Protein AF-A0A915D866-F1 (afdb_monomer)

Mean predicted aligned error: 16.75 Å

Foldseek 3Di:
DDDPDPDDDPVVVVVVVVVVVVVVCLDPPQADDDDLVDAQDDPPPPDRHHNDDDDDDDDPVLVPDDPLLNQLVRVLVVCVVCVVPFQPRPDAHEDEDQDPSNQCLLVDPPDDDSSVVSNVSCVSTRYHRDYDHVVVVVVVVVRHVDDDDPVPPPGPPPVPVPPADPVNVLVVLLVDLVSLLVVVCVVPNNDPDDDDPPVSVVVSVCVSVVVVVVVVVVPD

Nearest PDB structures (foldseek):
  8r0s-assembly1_A  TM=7.266E-01  e=3.586E-04  Cauliflower mosaic virus

Sequence (220 aa):
MLKKDAASLNGRQEDEAFSTILQRLTTPPVLVAPKYDRGFIKDDDQALHPIIYSSRLLNKAESKYASIEMESLAIVFAMQQYRPYLFACPYPSIVYTDNVAAASLLKRKDLSGRLAKYQLALGEYYIELRHRSGKSNFLADALSRYPPAEEQLLPVVLMIKSPISVQTVAEETGKDPILKRILLAMAKGWPESSWERNEEEELAKELVQGKQKEWLSSKD

Structure (mmCIF, N/CA/C/O backbone):
data_AF-A0A915D866-F1
#
_entry.id   AF-A0A915D866-F1
#
loop_
_atom_site.group_PDB
_atom_site.id
_atom_site.type_symbol
_atom_site.label_atom_id
_atom_site.label_alt_id
_atom_site.label_comp_id
_atom_site.label_asym_id
_atom_site.label_entity_id
_atom_site.label_seq_id
_atom_site.pdbx_PDB_ins_code
_atom_site.Cartn_x
_atom_site.Cartn_y
_atom_site.Cartn_z
_atom_site.occupancy
_atom_site.B_iso_or_equiv
_atom_site.auth_seq_id
_atom_site.auth_comp_id
_atom_site.auth_asym_id
_atom_site.auth_atom_id
_atom_site.pdbx_PDB_model_num
ATOM 1 N N . MET A 1 1 ? 5.613 10.742 25.229 1.00 31.28 1 MET A N 1
ATOM 2 C CA . MET A 1 1 ? 4.135 10.776 25.254 1.00 31.28 1 MET A CA 1
ATOM 3 C C . MET A 1 1 ? 3.712 12.048 25.967 1.00 31.28 1 MET A C 1
ATOM 5 O O . MET A 1 1 ? 3.972 12.164 27.159 1.00 31.28 1 MET A O 1
ATOM 9 N N . LEU A 1 2 ? 3.165 13.024 25.238 1.00 31.94 2 LEU A N 1
ATOM 10 C CA . LEU A 1 2 ? 2.622 14.247 25.835 1.00 31.94 2 LEU A CA 1
ATOM 11 C C . LEU A 1 2 ? 1.343 13.897 26.608 1.00 31.94 2 LEU A C 1
ATOM 13 O O . LEU A 1 2 ? 0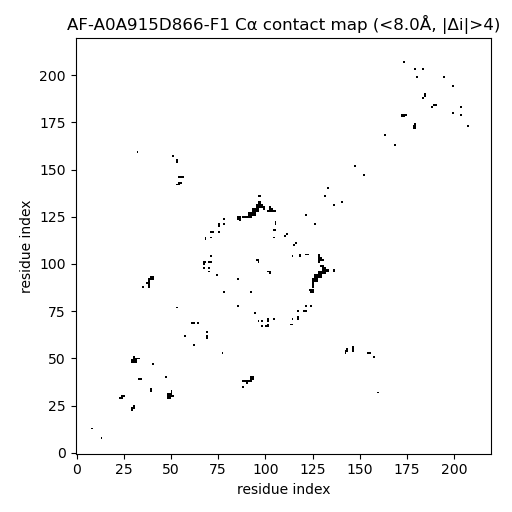.504 13.141 26.118 1.00 31.94 2 LEU A O 1
ATOM 17 N N . LYS A 1 3 ? 1.247 14.374 27.854 1.00 35.72 3 LYS A N 1
ATOM 18 C CA . LYS A 1 3 ? 0.069 14.179 28.709 1.00 35.72 3 LYS A CA 1
ATOM 19 C C . LYS A 1 3 ? -1.096 15.013 28.174 1.00 35.72 3 LYS A C 1
ATOM 21 O O . LYS A 1 3 ? -0.887 16.094 27.638 1.00 35.72 3 LYS A O 1
ATOM 26 N N . LYS A 1 4 ? -2.308 14.494 28.380 1.00 42.28 4 LYS A N 1
ATOM 27 C CA . LYS A 1 4 ? -3.592 14.962 27.831 1.00 42.28 4 LYS A CA 1
ATOM 28 C C . LYS A 1 4 ? -3.970 16.419 28.174 1.00 42.28 4 LYS A C 1
ATOM 30 O O . LYS A 1 4 ? -4.874 16.941 27.542 1.00 42.28 4 LYS A O 1
ATOM 35 N N . ASP A 1 5 ? -3.240 17.067 29.087 1.00 43.44 5 ASP A N 1
ATOM 36 C CA . ASP A 1 5 ? -3.545 18.405 29.621 1.00 43.44 5 ASP A CA 1
ATOM 37 C C . ASP A 1 5 ? -2.339 19.375 29.587 1.00 43.44 5 ASP A C 1
ATOM 39 O O . ASP A 1 5 ? -2.247 20.297 30.396 1.00 43.44 5 ASP A O 1
ATOM 43 N N . ALA A 1 6 ? -1.365 19.169 28.692 1.00 43.59 6 ALA A N 1
ATOM 44 C CA . ALA A 1 6 ? -0.284 20.139 28.510 1.00 43.59 6 ALA A CA 1
ATOM 45 C C . ALA A 1 6 ? -0.795 21.345 27.703 1.00 43.59 6 ALA A C 1
ATOM 47 O O . ALA A 1 6 ? -1.253 21.181 26.574 1.00 43.59 6 ALA A O 1
ATOM 48 N N . ALA A 1 7 ? -0.728 22.540 28.300 1.00 46.12 7 ALA A N 1
ATOM 49 C CA . ALA A 1 7 ? -1.058 23.811 27.659 1.00 46.12 7 ALA A CA 1
ATOM 50 C C . ALA A 1 7 ? -0.425 23.898 26.262 1.00 46.12 7 ALA A C 1
ATOM 52 O O . ALA A 1 7 ? 0.760 23.594 26.118 1.00 46.12 7 ALA A O 1
ATOM 53 N N . SER A 1 8 ? -1.221 24.290 25.259 1.00 48.06 8 SER A N 1
ATOM 54 C CA . SER A 1 8 ? -0.791 24.402 23.862 1.00 48.06 8 SER A CA 1
ATOM 55 C C . SER A 1 8 ? 0.497 25.216 23.787 1.00 48.06 8 SER A C 1
ATOM 57 O O . SER A 1 8 ? 0.501 26.418 24.072 1.00 48.06 8 SER A O 1
ATOM 59 N N . LEU A 1 9 ? 1.595 24.552 23.442 1.00 50.06 9 LEU A N 1
ATOM 60 C CA . LEU A 1 9 ? 2.829 25.233 23.099 1.00 50.06 9 LEU A CA 1
ATOM 61 C C . LEU A 1 9 ? 2.565 25.972 21.783 1.00 50.06 9 LEU A C 1
ATOM 63 O O . LEU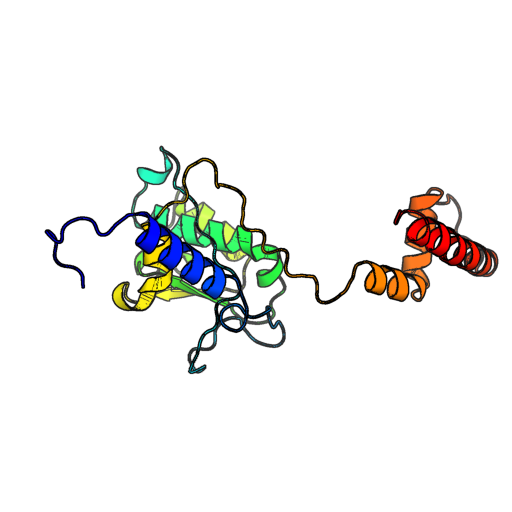 A 1 9 ? 1.791 25.520 20.948 1.00 50.06 9 LEU A O 1
ATOM 67 N N . ASN A 1 10 ? 3.119 27.176 21.651 1.00 54.75 10 ASN A N 1
ATOM 68 C CA . ASN A 1 10 ? 2.853 28.094 20.543 1.00 54.75 10 ASN A CA 1
ATOM 69 C C . ASN A 1 10 ? 2.814 27.366 19.185 1.00 54.75 10 ASN A C 1
ATOM 71 O O . ASN A 1 10 ? 3.847 26.849 18.761 1.00 54.75 10 ASN A O 1
ATOM 75 N N . GLY A 1 11 ? 1.667 27.388 18.488 1.00 61.34 11 GLY A N 1
ATOM 76 C CA . GLY A 1 11 ? 1.444 26.621 17.248 1.00 61.34 11 GLY A CA 1
ATOM 77 C C . GLY A 1 11 ? 2.538 26.789 16.185 1.00 61.34 11 GLY A C 1
ATOM 78 O O . GLY A 1 11 ? 2.871 25.843 15.490 1.00 61.34 11 GLY A O 1
ATOM 79 N N . ARG A 1 12 ? 3.233 27.937 16.164 1.00 61.72 12 ARG A N 1
ATOM 80 C CA . ARG A 1 12 ? 4.411 28.162 15.304 1.00 61.72 12 ARG A CA 1
ATOM 81 C C . ARG A 1 12 ? 5.541 27.143 15.482 1.00 61.72 12 ARG A C 1
ATOM 83 O O . ARG A 1 12 ? 6.141 26.755 14.489 1.00 61.72 12 ARG A O 1
ATOM 90 N N . GLN A 1 13 ? 5.866 26.743 16.713 1.00 70.62 13 GLN A N 1
ATOM 91 C CA . GLN A 1 13 ? 6.954 25.785 16.962 1.00 70.62 13 GLN A CA 1
ATOM 92 C C . GLN A 1 13 ? 6.543 24.360 16.576 1.00 70.62 13 GLN A C 1
ATOM 94 O O . GLN A 1 13 ? 7.373 23.577 16.118 1.00 70.62 13 GLN A O 1
ATOM 99 N N . GLU A 1 14 ? 5.261 24.033 16.738 1.00 70.75 14 GLU A N 1
ATOM 100 C CA . GLU A 1 14 ? 4.689 22.745 16.344 1.00 70.75 14 GLU A CA 1
ATOM 101 C C . GLU A 1 14 ? 4.626 22.625 14.813 1.00 70.75 14 GLU A C 1
ATOM 103 O O . GLU A 1 14 ? 5.060 21.614 14.259 1.00 70.75 14 GLU A O 1
ATOM 108 N N . ASP A 1 15 ? 4.205 23.692 14.129 1.00 70.69 15 ASP A N 1
ATOM 109 C CA . ASP A 1 15 ? 4.146 23.776 12.667 1.00 70.69 15 ASP A CA 1
ATOM 110 C C . ASP A 1 15 ? 5.542 23.711 12.024 1.00 70.69 15 ASP A C 1
ATOM 112 O O . ASP A 1 15 ? 5.741 23.047 11.001 1.00 70.69 15 ASP A O 1
ATOM 116 N N . GLU A 1 16 ? 6.540 24.362 12.629 1.00 75.56 16 GLU A N 1
ATOM 117 C CA . GLU A 1 16 ? 7.931 24.329 12.163 1.00 75.56 16 GLU A CA 1
ATOM 118 C C . GLU A 1 16 ? 8.562 22.943 12.367 1.00 75.56 16 GLU A C 1
ATOM 120 O O . GLU A 1 16 ? 9.220 22.407 11.466 1.00 75.56 16 GLU A O 1
ATOM 125 N N . ALA A 1 17 ? 8.302 22.307 13.514 1.00 71.69 17 ALA A N 1
ATOM 126 C CA . ALA A 1 17 ? 8.725 20.935 13.769 1.00 71.69 17 ALA A CA 1
ATOM 127 C C . ALA A 1 17 ? 8.065 19.951 12.787 1.00 71.69 17 ALA A C 1
ATOM 129 O O . ALA A 1 17 ? 8.748 19.088 12.229 1.00 71.69 17 ALA A O 1
ATOM 130 N N . PHE A 1 18 ? 6.765 20.106 12.518 1.00 71.88 18 PHE A N 1
ATOM 131 C CA . PHE A 1 18 ? 6.033 19.287 11.553 1.00 71.88 18 PHE A CA 1
ATOM 132 C C . PHE A 1 18 ? 6.573 19.464 10.130 1.00 71.88 18 PHE A C 1
ATOM 134 O O . PHE A 1 18 ? 6.858 18.477 9.449 1.00 71.88 18 PHE A O 1
ATOM 141 N N . SER A 1 19 ? 6.815 20.708 9.713 1.00 72.25 19 SER A N 1
ATOM 142 C CA . SER A 1 19 ? 7.409 21.026 8.409 1.00 72.25 19 SER A CA 1
ATOM 143 C C . SER A 1 19 ? 8.805 20.421 8.261 1.00 72.25 19 SER A C 1
ATOM 145 O O . SER A 1 19 ? 9.128 19.838 7.227 1.00 72.25 19 SER A O 1
ATOM 147 N N . THR A 1 20 ? 9.613 20.471 9.322 1.00 76.44 20 THR A N 1
ATOM 148 C CA . THR A 1 20 ? 10.944 19.849 9.354 1.00 76.44 20 THR A CA 1
ATOM 149 C C . THR A 1 20 ? 10.859 18.327 9.216 1.00 76.44 20 THR A C 1
ATOM 151 O O . THR A 1 20 ? 11.667 17.714 8.514 1.00 76.44 20 THR A O 1
ATOM 154 N N . ILE A 1 21 ? 9.875 17.694 9.863 1.00 75.31 21 ILE A N 1
ATOM 155 C CA . ILE A 1 21 ? 9.633 16.252 9.744 1.00 75.31 21 ILE A CA 1
ATOM 156 C C . ILE A 1 21 ? 9.203 15.901 8.320 1.00 75.31 21 ILE A C 1
ATOM 158 O O . ILE A 1 21 ? 9.785 14.992 7.733 1.00 75.31 21 ILE A O 1
ATOM 162 N N . LEU A 1 22 ? 8.253 16.637 7.736 1.00 73.50 22 LEU A N 1
ATOM 163 C CA . LEU A 1 22 ? 7.831 16.435 6.349 1.00 73.50 22 LEU A CA 1
ATOM 164 C C . LEU A 1 22 ? 9.001 16.587 5.380 1.00 73.50 22 LEU A C 1
ATOM 166 O O . LEU A 1 22 ? 9.174 15.751 4.494 1.00 73.50 22 LEU A O 1
ATOM 170 N N . GLN A 1 23 ? 9.847 17.596 5.582 1.00 74.50 23 GLN A N 1
ATOM 171 C CA . GLN A 1 23 ? 11.047 17.790 4.779 1.00 74.50 23 GLN A CA 1
ATOM 172 C C . GLN A 1 23 ? 11.981 16.577 4.878 1.00 74.50 23 GLN A C 1
ATOM 174 O O . GLN A 1 23 ? 12.427 16.074 3.856 1.00 74.50 23 GLN A O 1
ATOM 179 N N . ARG A 1 24 ? 12.233 16.047 6.080 1.00 75.19 24 ARG A N 1
ATOM 180 C CA . ARG A 1 24 ? 13.079 14.852 6.263 1.00 75.19 24 ARG A CA 1
ATOM 181 C C . ARG A 1 24 ? 12.452 13.566 5.724 1.00 75.19 24 ARG A C 1
ATOM 183 O O . ARG A 1 24 ? 13.182 12.688 5.283 1.00 75.19 24 ARG A O 1
ATOM 190 N N . LEU A 1 25 ? 11.126 13.445 5.761 1.00 70.25 25 LEU A N 1
ATOM 191 C CA . LEU A 1 25 ? 10.390 12.317 5.181 1.00 70.25 25 LEU A CA 1
ATOM 192 C C . LEU A 1 25 ? 10.326 12.380 3.652 1.00 70.25 25 LEU A C 1
ATOM 194 O O . LEU A 1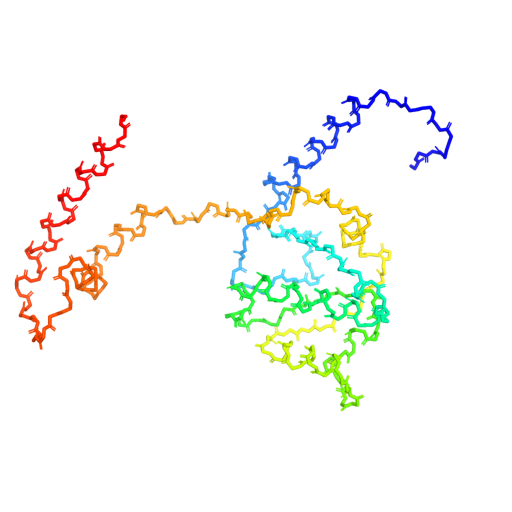 25 ? 10.050 11.362 3.027 1.00 70.25 25 LEU A O 1
ATOM 198 N N . THR A 1 26 ? 10.563 13.552 3.057 1.00 70.88 26 THR A N 1
ATOM 199 C CA . THR A 1 26 ? 10.519 13.779 1.603 1.00 70.88 26 THR A CA 1
ATOM 200 C C . THR A 1 26 ? 11.901 13.916 0.962 1.00 70.88 26 THR A C 1
ATOM 202 O O . THR A 1 26 ? 11.997 13.987 -0.264 1.00 70.88 26 THR A O 1
ATOM 205 N N . THR A 1 27 ? 12.981 13.895 1.749 1.00 67.56 27 THR A N 1
ATOM 206 C CA . THR A 1 27 ? 14.363 13.960 1.257 1.00 67.56 27 THR A CA 1
ATOM 207 C C . THR A 1 27 ? 15.152 12.665 1.520 1.00 67.56 27 THR A C 1
ATOM 209 O O . THR A 1 27 ? 14.871 11.918 2.463 1.00 67.56 27 THR A O 1
ATOM 212 N N . PRO A 1 28 ? 16.174 12.359 0.694 1.00 66.88 28 PRO A N 1
ATOM 213 C CA . PRO A 1 28 ? 17.161 11.326 1.018 1.00 66.88 28 PRO A CA 1
ATOM 214 C C . PRO A 1 28 ? 17.881 11.652 2.344 1.00 66.88 28 PRO A C 1
ATOM 216 O O . PRO A 1 28 ? 18.101 12.833 2.622 1.00 66.88 28 PRO A O 1
ATOM 219 N N . PRO A 1 29 ? 18.289 10.662 3.168 1.00 68.50 29 PRO A N 1
ATOM 220 C CA . PRO A 1 29 ? 18.375 9.218 2.903 1.00 68.50 29 PRO A CA 1
ATOM 221 C C . PRO A 1 29 ? 17.124 8.418 3.305 1.00 68.50 29 PRO A C 1
ATOM 223 O O . PRO A 1 29 ? 17.142 7.188 3.254 1.00 68.50 29 PRO A O 1
ATOM 226 N N . VAL A 1 30 ? 16.061 9.089 3.763 1.00 67.50 30 VAL A N 1
ATOM 227 C CA . VAL A 1 30 ? 14.843 8.409 4.222 1.00 67.50 30 VAL A CA 1
ATOM 228 C C . VAL A 1 30 ? 14.108 7.818 3.024 1.00 67.50 30 VAL A C 1
ATOM 230 O O . VAL A 1 30 ? 13.880 6.612 3.015 1.00 67.50 30 VAL A O 1
ATOM 233 N N . LEU A 1 31 ? 13.829 8.625 1.993 1.00 71.19 31 LEU A N 1
ATOM 234 C CA . LEU A 1 31 ? 13.313 8.123 0.717 1.00 71.19 31 LEU A CA 1
ATOM 235 C C . LEU A 1 31 ? 14.436 7.595 -0.176 1.00 71.19 31 LEU A C 1
ATOM 237 O O . LEU A 1 31 ? 15.441 8.275 -0.400 1.00 71.19 31 LEU A O 1
ATOM 241 N N . VAL A 1 32 ? 14.235 6.399 -0.727 1.00 72.50 32 VAL A N 1
ATOM 242 C CA . VAL A 1 32 ? 15.190 5.733 -1.623 1.00 72.50 32 VAL A CA 1
ATOM 243 C C . VAL A 1 32 ? 14.527 5.427 -2.964 1.00 72.50 32 VAL A C 1
ATOM 245 O O . VAL A 1 32 ? 13.362 5.045 -3.025 1.00 72.50 32 VAL A O 1
ATOM 248 N N . ALA A 1 33 ? 15.277 5.591 -4.057 1.00 71.69 33 ALA A N 1
ATOM 249 C CA . ALA A 1 33 ? 14.799 5.264 -5.397 1.00 71.69 33 ALA A CA 1
ATOM 250 C C . ALA A 1 33 ? 14.462 3.763 -5.528 1.00 71.69 33 ALA A C 1
ATOM 252 O O . ALA A 1 33 ? 15.164 2.925 -4.949 1.00 71.69 33 ALA A O 1
ATOM 253 N N . PRO A 1 34 ? 13.423 3.403 -6.306 1.00 72.25 34 PRO A N 1
ATOM 254 C CA . PRO A 1 34 ? 13.056 2.009 -6.508 1.00 72.25 34 PRO A CA 1
ATOM 255 C C . PRO A 1 34 ? 14.200 1.248 -7.180 1.00 72.25 34 PRO A C 1
ATOM 257 O O . PRO A 1 34 ? 14.753 1.689 -8.189 1.00 72.25 34 PRO A O 1
ATOM 260 N N . LYS A 1 35 ? 14.544 0.091 -6.613 1.00 72.94 35 LYS A N 1
ATOM 261 C CA . LYS A 1 35 ? 15.522 -0.839 -7.178 1.00 72.94 35 LYS A CA 1
ATOM 262 C C . LYS A 1 35 ? 14.775 -2.053 -7.719 1.00 72.94 35 LYS A C 1
ATOM 264 O O . LYS A 1 35 ? 14.126 -2.749 -6.948 1.00 72.94 35 LYS A O 1
ATOM 269 N N . TYR A 1 36 ? 14.845 -2.268 -9.031 1.00 71.25 36 TYR A N 1
ATOM 270 C CA . TYR A 1 36 ? 14.104 -3.329 -9.732 1.00 71.25 36 TYR A CA 1
ATOM 271 C C . TYR A 1 36 ? 14.891 -4.644 -9.859 1.00 71.25 36 TYR A C 1
ATOM 273 O O . TYR A 1 36 ? 14.366 -5.642 -10.341 1.00 71.25 36 TYR A O 1
ATOM 281 N N . ASP A 1 37 ? 16.155 -4.647 -9.434 1.00 68.25 37 ASP A N 1
ATOM 282 C CA . ASP A 1 37 ? 17.042 -5.815 -9.412 1.00 68.25 37 ASP A CA 1
ATOM 283 C C . ASP A 1 37 ? 16.667 -6.834 -8.320 1.00 68.25 37 ASP A C 1
ATOM 285 O O . ASP A 1 37 ? 17.072 -7.997 -8.383 1.00 68.25 37 ASP A O 1
ATOM 289 N N . ARG A 1 38 ? 15.861 -6.413 -7.339 1.00 66.62 38 ARG A N 1
ATOM 290 C CA . ARG A 1 38 ? 15.401 -7.198 -6.190 1.00 66.62 38 ARG A CA 1
ATOM 291 C C . ARG A 1 38 ? 13.940 -6.883 -5.858 1.00 66.62 38 ARG A C 1
ATOM 293 O O . ARG A 1 38 ? 13.422 -5.843 -6.248 1.00 66.62 38 ARG A O 1
ATOM 300 N N . GLY A 1 39 ? 13.275 -7.768 -5.113 1.00 63.25 39 GLY A N 1
ATOM 301 C CA . GLY A 1 39 ? 11.940 -7.488 -4.569 1.00 63.25 39 GLY A CA 1
ATOM 302 C C . GLY A 1 39 ? 11.930 -6.248 -3.661 1.00 63.25 39 GLY A C 1
ATOM 303 O O . GLY A 1 39 ? 12.938 -5.918 -3.036 1.00 63.25 39 GLY A O 1
ATOM 304 N N . PHE A 1 40 ? 10.78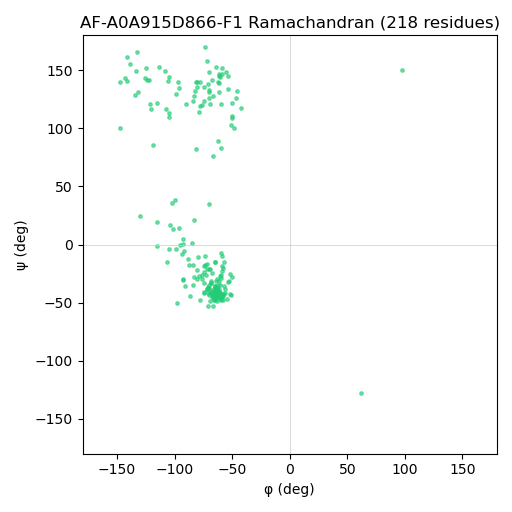5 -5.563 -3.575 1.00 66.69 40 PHE A N 1
ATOM 305 C CA . PHE A 1 40 ? 10.656 -4.283 -2.858 1.00 66.69 40 PHE A CA 1
ATOM 306 C C . PHE A 1 40 ? 10.752 -4.396 -1.329 1.00 66.69 40 PHE A C 1
ATOM 308 O O . PHE A 1 40 ? 11.062 -3.409 -0.665 1.00 66.69 40 PHE A O 1
ATOM 315 N N . ILE A 1 41 ? 10.506 -5.582 -0.766 1.00 64.38 41 ILE A N 1
ATOM 316 C CA . ILE A 1 41 ? 10.669 -5.854 0.664 1.00 64.38 41 ILE A CA 1
ATOM 317 C C . ILE A 1 41 ? 11.468 -7.142 0.832 1.00 64.38 41 ILE A C 1
ATOM 319 O O . ILE A 1 41 ? 11.135 -8.166 0.237 1.00 64.38 41 ILE A O 1
ATOM 323 N N . LYS A 1 42 ? 12.498 -7.090 1.678 1.00 53.44 42 LYS A N 1
ATOM 324 C CA . LYS A 1 42 ? 13.243 -8.257 2.145 1.00 53.44 42 LYS A CA 1
ATOM 325 C C . LYS A 1 42 ? 13.127 -8.287 3.667 1.00 53.44 42 LYS A C 1
ATOM 327 O O . LYS A 1 42 ? 13.516 -7.313 4.306 1.00 53.44 42 LYS A O 1
ATOM 332 N N . ASP A 1 43 ? 12.578 -9.363 4.237 1.00 52.19 43 ASP A N 1
ATOM 333 C CA . ASP A 1 43 ? 12.415 -9.505 5.699 1.00 52.19 43 ASP A CA 1
ATOM 334 C C . ASP A 1 43 ? 13.760 -9.413 6.462 1.00 52.19 43 ASP A C 1
ATOM 336 O O . ASP A 1 43 ? 13.763 -9.110 7.651 1.00 52.19 43 ASP A O 1
ATOM 340 N N . ASP A 1 44 ? 14.894 -9.607 5.772 1.00 48.81 44 ASP A N 1
ATOM 341 C CA . ASP A 1 44 ? 16.249 -9.613 6.347 1.00 48.81 44 ASP A CA 1
ATOM 342 C C . ASP A 1 44 ? 16.998 -8.260 6.301 1.00 48.81 44 ASP A C 1
ATOM 344 O O . ASP A 1 44 ? 18.085 -8.150 6.874 1.00 48.81 44 ASP A O 1
ATOM 348 N N . ASP A 1 45 ? 16.480 -7.221 5.628 1.00 53.12 45 ASP A N 1
ATOM 349 C CA . ASP A 1 45 ? 17.174 -5.921 5.562 1.00 53.12 45 ASP A CA 1
ATOM 350 C C . ASP A 1 45 ? 16.940 -5.139 6.877 1.00 53.12 45 ASP A C 1
ATOM 352 O O . ASP A 1 45 ? 15.829 -4.699 7.174 1.00 53.12 45 ASP A O 1
ATOM 356 N N . GLN A 1 46 ? 18.008 -4.922 7.663 1.00 52.09 46 GLN A N 1
ATOM 357 C CA . GLN A 1 46 ? 17.986 -4.230 8.972 1.00 52.09 46 GLN A CA 1
ATOM 358 C C . GLN A 1 46 ? 17.468 -2.774 8.935 1.00 52.09 46 GLN A C 1
ATOM 360 O O . GLN A 1 46 ? 17.250 -2.177 9.989 1.00 52.09 46 GLN A O 1
ATOM 365 N N . ALA A 1 47 ? 17.227 -2.202 7.753 1.00 61.84 47 ALA A N 1
ATOM 366 C CA . ALA A 1 47 ? 16.545 -0.924 7.587 1.00 61.84 47 ALA A CA 1
ATOM 367 C C . ALA A 1 47 ? 15.735 -0.920 6.282 1.00 61.84 47 ALA A C 1
ATOM 369 O O . ALA A 1 47 ? 16.272 -0.718 5.193 1.00 61.84 47 ALA A O 1
ATOM 370 N N . LEU A 1 48 ? 14.422 -1.143 6.385 1.00 68.50 48 LEU A N 1
ATOM 371 C CA . LEU A 1 48 ? 13.505 -0.895 5.274 1.00 68.50 48 LEU A CA 1
ATOM 372 C C . LEU A 1 48 ? 13.417 0.613 5.039 1.00 68.50 48 LEU A C 1
ATOM 374 O O . LEU A 1 48 ? 13.022 1.362 5.933 1.00 68.50 48 LEU A O 1
ATOM 378 N N . HIS A 1 49 ? 13.763 1.043 3.828 1.00 73.44 49 HIS A N 1
ATOM 379 C CA . HIS A 1 49 ? 13.626 2.433 3.419 1.00 73.44 49 HIS A CA 1
ATOM 380 C C . HIS A 1 49 ? 12.339 2.626 2.608 1.00 73.44 49 HIS A C 1
ATOM 382 O O . HIS A 1 49 ? 12.102 1.874 1.658 1.00 73.44 49 HIS A O 1
ATOM 388 N N . PRO A 1 50 ? 11.502 3.614 2.955 1.00 74.94 50 PRO A N 1
ATOM 389 C CA . PRO A 1 50 ? 10.337 3.972 2.156 1.00 74.94 50 PRO A CA 1
ATOM 390 C C . PRO A 1 50 ? 10.760 4.429 0.752 1.00 74.94 50 PRO A C 1
ATOM 392 O O . PRO A 1 50 ? 11.729 5.167 0.582 1.00 74.94 50 PRO A O 1
ATOM 395 N N . ILE A 1 51 ? 10.011 4.000 -0.262 1.00 77.88 51 ILE A N 1
ATOM 396 C CA . ILE A 1 51 ? 10.193 4.459 -1.649 1.00 77.88 51 ILE A CA 1
ATOM 397 C C . ILE A 1 51 ? 9.184 5.569 -1.940 1.00 77.88 51 ILE A C 1
ATOM 399 O O . ILE A 1 51 ? 9.546 6.642 -2.413 1.00 77.88 51 ILE A O 1
ATOM 403 N N . ILE A 1 52 ? 7.910 5.311 -1.632 1.00 79.69 52 ILE A N 1
ATOM 404 C CA . ILE A 1 52 ? 6.796 6.247 -1.792 1.00 79.69 52 ILE A CA 1
ATOM 405 C C . ILE A 1 52 ? 5.830 6.045 -0.619 1.00 79.69 52 ILE A C 1
ATOM 407 O O . ILE A 1 52 ? 5.604 4.919 -0.172 1.00 79.69 52 ILE A O 1
ATOM 411 N N . TYR A 1 53 ? 5.242 7.143 -0.148 1.00 81.62 53 TYR A N 1
ATOM 412 C CA . TYR A 1 53 ? 4.097 7.132 0.753 1.00 81.62 53 TYR A CA 1
ATOM 413 C C . TYR A 1 53 ? 2.838 7.518 -0.019 1.00 81.62 53 TYR A C 1
ATOM 415 O O . TYR A 1 53 ? 2.866 8.408 -0.867 1.00 81.62 53 TYR A O 1
ATOM 423 N N . SER A 1 54 ? 1.716 6.865 0.266 1.00 79.62 54 SER A N 1
ATOM 424 C CA . SER A 1 54 ? 0.414 7.265 -0.269 1.00 79.62 54 SER A CA 1
ATOM 425 C C . SER A 1 54 ? -0.674 6.953 0.741 1.00 79.62 54 SER A C 1
ATOM 427 O O . SER A 1 54 ? -0.661 5.903 1.382 1.00 79.62 54 SER A O 1
ATOM 429 N N . SER A 1 55 ? -1.626 7.868 0.856 1.00 80.69 55 SER A N 1
ATOM 430 C CA . SER A 1 55 ? -2.851 7.707 1.626 1.00 80.69 55 SER A CA 1
ATOM 431 C C . SER A 1 55 ? -4.012 8.301 0.834 1.00 80.69 55 SER A C 1
ATOM 433 O O . SER A 1 55 ? -3.823 9.138 -0.051 1.00 80.69 55 SER A O 1
ATOM 435 N N . ARG A 1 56 ? -5.225 7.823 1.109 1.00 81.88 56 ARG A N 1
ATOM 436 C CA . ARG A 1 56 ? -6.456 8.310 0.483 1.00 81.88 56 ARG A CA 1
ATOM 437 C C . ARG A 1 56 ? -7.562 8.339 1.521 1.00 81.88 56 ARG A C 1
ATOM 439 O O . ARG A 1 56 ? -7.691 7.412 2.318 1.00 81.88 56 ARG A O 1
ATOM 446 N N . LEU A 1 57 ? -8.382 9.381 1.465 1.00 82.25 57 LEU A N 1
ATOM 447 C CA . LEU A 1 57 ? -9.614 9.466 2.234 1.00 82.25 57 LEU A CA 1
ATOM 448 C C . LEU A 1 57 ? -10.680 8.506 1.698 1.00 82.25 57 LEU A C 1
ATOM 450 O O . LEU A 1 57 ? -10.890 8.399 0.489 1.00 82.25 57 LEU A O 1
ATOM 454 N N . LEU A 1 58 ? -11.381 7.840 2.615 1.00 84.69 58 LEU A N 1
ATOM 455 C CA . LEU A 1 58 ? -12.575 7.073 2.276 1.00 84.69 58 LEU A CA 1
ATOM 456 C C . LEU A 1 58 ? -13.737 8.032 2.011 1.00 84.69 58 LEU A C 1
ATOM 458 O O . LEU A 1 58 ? -13.976 8.969 2.775 1.00 84.69 58 LEU A O 1
ATOM 462 N N . ASN A 1 59 ? -14.497 7.777 0.950 1.00 87.75 59 ASN A N 1
ATOM 463 C CA . ASN A 1 59 ? -15.722 8.524 0.691 1.00 87.75 59 ASN A CA 1
ATOM 464 C C . ASN A 1 59 ? -16.851 8.117 1.670 1.00 87.75 59 ASN A C 1
ATOM 466 O O . ASN A 1 59 ? -16.762 7.118 2.386 1.00 87.75 59 ASN A O 1
ATOM 470 N N . LYS A 1 60 ? -17.961 8.873 1.686 1.00 88.50 60 LYS A N 1
ATOM 471 C CA . LYS A 1 60 ? -19.098 8.637 2.607 1.00 88.50 60 LYS A CA 1
ATOM 472 C C . LYS A 1 60 ? -19.751 7.253 2.480 1.00 88.50 60 LYS A C 1
ATOM 474 O O . LYS A 1 60 ? -20.466 6.836 3.392 1.00 88.50 60 LYS A O 1
ATOM 479 N N . ALA A 1 61 ? -19.599 6.587 1.337 1.00 90.06 61 ALA A N 1
ATOM 480 C CA . ALA A 1 61 ? -20.113 5.238 1.129 1.00 90.06 61 ALA A CA 1
ATOM 481 C C . ALA A 1 61 ? -19.100 4.190 1.610 1.00 90.06 61 ALA A C 1
ATOM 483 O O . ALA A 1 61 ? -19.478 3.265 2.322 1.00 90.06 61 ALA A O 1
ATOM 484 N N . GLU A 1 62 ? -17.824 4.377 1.270 1.00 88.94 62 GLU A N 1
ATOM 485 C CA . GLU A 1 62 ? -16.697 3.529 1.662 1.00 88.94 62 GLU A CA 1
ATOM 486 C C . GLU A 1 62 ? -16.491 3.505 3.178 1.00 88.94 62 GLU A C 1
ATOM 488 O O . GLU A 1 62 ? -16.181 2.456 3.731 1.00 88.94 62 GLU A O 1
ATOM 493 N N . SER A 1 63 ? -16.741 4.619 3.871 1.00 88.69 63 SER A N 1
ATOM 494 C CA . SER A 1 63 ? -16.637 4.692 5.334 1.00 88.69 63 SER A CA 1
ATOM 495 C C . SER A 1 63 ? -17.649 3.814 6.078 1.00 88.69 63 SER A C 1
ATOM 497 O O . SER A 1 63 ? -17.493 3.569 7.271 1.00 88.69 63 SER A O 1
ATOM 499 N N . LYS A 1 64 ? -18.691 3.334 5.388 1.00 91.94 64 LYS A N 1
ATOM 500 C CA . LYS A 1 64 ? -19.706 2.424 5.939 1.00 91.94 64 LYS A CA 1
ATOM 501 C C . LYS A 1 64 ? -19.401 0.954 5.655 1.00 91.94 64 LYS A C 1
ATOM 503 O O . LYS A 1 64 ? -20.207 0.094 6.006 1.00 91.94 64 LYS A O 1
ATOM 508 N N . TYR A 1 65 ? -18.304 0.659 4.961 1.00 91.94 65 TYR A N 1
ATOM 509 C CA . TYR A 1 65 ? -17.942 -0.709 4.612 1.00 91.94 65 TYR A CA 1
ATOM 510 C C . TYR A 1 65 ? -17.465 -1.485 5.838 1.00 91.94 65 TYR A C 1
ATOM 512 O O . TYR A 1 65 ? -17.022 -0.917 6.838 1.00 91.94 65 TYR A O 1
ATOM 520 N N . ALA A 1 66 ? -17.544 -2.813 5.757 1.00 91.19 66 ALA A N 1
ATOM 521 C CA . ALA A 1 66 ? -16.972 -3.656 6.796 1.00 91.19 66 ALA A CA 1
ATOM 522 C C . ALA A 1 66 ? -15.444 -3.476 6.844 1.00 91.19 66 ALA A C 1
ATOM 524 O O . ALA A 1 66 ? -14.813 -3.208 5.822 1.00 91.19 66 ALA A O 1
ATOM 525 N N . SER A 1 67 ? -14.824 -3.697 8.008 1.00 89.50 67 SER A N 1
ATOM 526 C CA . SER A 1 67 ? -13.366 -3.548 8.172 1.00 89.50 67 SER A CA 1
ATOM 527 C C . SER A 1 67 ? -12.566 -4.328 7.119 1.00 89.50 67 SER A C 1
ATOM 529 O O . SER A 1 67 ? -11.657 -3.775 6.512 1.00 89.50 67 SER A O 1
ATOM 531 N N . ILE A 1 68 ? -12.959 -5.568 6.809 1.00 91.00 68 ILE A N 1
ATOM 532 C CA . ILE A 1 68 ? -12.310 -6.362 5.752 1.00 91.00 68 ILE A CA 1
ATOM 533 C C . ILE A 1 68 ? -12.419 -5.713 4.364 1.00 91.00 68 ILE A C 1
ATOM 535 O O . ILE A 1 68 ? -11.471 -5.774 3.585 1.00 91.00 68 ILE A O 1
ATOM 539 N N . GLU A 1 69 ? -13.556 -5.094 4.040 1.00 92.12 69 GLU A N 1
ATOM 540 C CA . GLU A 1 69 ? -13.771 -4.429 2.754 1.00 92.12 69 GLU A CA 1
ATOM 541 C C . GLU A 1 69 ? -12.961 -3.133 2.658 1.00 92.12 69 GLU A C 1
ATOM 543 O O . GLU A 1 69 ? -12.422 -2.856 1.590 1.00 92.12 69 GLU A O 1
ATOM 548 N N . MET A 1 70 ? -12.850 -2.368 3.751 1.00 90.88 70 MET A N 1
ATOM 549 C CA . MET A 1 70 ? -12.030 -1.151 3.807 1.00 90.88 70 MET A CA 1
ATOM 550 C C . MET A 1 70 ? -10.541 -1.472 3.653 1.00 90.88 70 MET A C 1
ATOM 552 O O . MET A 1 70 ? -9.870 -0.871 2.819 1.00 90.88 70 MET A O 1
ATOM 556 N N . GLU A 1 71 ? -10.045 -2.471 4.385 1.00 90.69 71 GLU A N 1
ATOM 557 C CA . GLU A 1 71 ? -8.649 -2.916 4.294 1.00 90.69 71 GLU A CA 1
ATOM 558 C C . GLU A 1 71 ? -8.325 -3.477 2.904 1.00 90.69 71 GLU A C 1
ATOM 560 O O . GLU A 1 71 ? -7.325 -3.117 2.286 1.00 90.69 71 GLU A O 1
ATOM 565 N N . SER A 1 72 ? -9.216 -4.303 2.347 1.00 92.88 72 SER A N 1
ATOM 566 C CA . SER A 1 72 ? -9.040 -4.835 0.989 1.00 92.88 72 SER A CA 1
ATOM 567 C C . SER A 1 72 ? -9.059 -3.726 -0.065 1.00 92.88 72 SER A C 1
ATOM 569 O O . SER A 1 72 ? -8.287 -3.769 -1.020 1.00 92.88 72 SER A O 1
ATOM 571 N N . LEU A 1 73 ? -9.911 -2.712 0.112 1.00 92.94 73 LEU A N 1
ATOM 572 C CA . LEU A 1 73 ? -9.960 -1.541 -0.759 1.00 92.94 73 LEU A CA 1
ATOM 573 C C . LEU A 1 73 ? -8.664 -0.725 -0.683 1.00 92.94 73 LEU A C 1
ATOM 575 O O . LEU A 1 73 ? -8.180 -0.274 -1.718 1.00 92.94 73 LEU A O 1
ATOM 579 N N . ALA A 1 74 ? -8.089 -0.559 0.510 1.00 90.31 74 ALA A N 1
ATOM 580 C CA . ALA A 1 74 ? -6.807 0.117 0.684 1.00 90.31 74 ALA A CA 1
ATOM 581 C C . ALA A 1 74 ? -5.678 -0.619 -0.057 1.00 90.31 74 ALA A C 1
ATOM 583 O O . ALA A 1 74 ? -4.883 0.019 -0.751 1.00 90.31 74 ALA A O 1
ATOM 584 N N . ILE A 1 75 ? -5.657 -1.957 0.006 1.00 91.31 75 ILE A N 1
ATOM 585 C CA . ILE A 1 75 ? -4.694 -2.781 -0.739 1.00 91.31 75 ILE A CA 1
ATOM 586 C C . ILE A 1 75 ? -4.886 -2.602 -2.251 1.00 91.31 75 ILE A C 1
ATOM 588 O O . ILE A 1 75 ? -3.918 -2.331 -2.957 1.00 91.31 75 ILE A O 1
ATOM 592 N N . VAL A 1 76 ? -6.122 -2.700 -2.757 1.00 93.06 76 VAL A N 1
ATOM 593 C CA . VAL A 1 76 ? -6.420 -2.502 -4.190 1.00 93.06 76 VAL A CA 1
ATOM 594 C C . VAL A 1 76 ? -5.987 -1.114 -4.658 1.00 93.06 76 VAL A C 1
ATOM 596 O O . VAL A 1 76 ? -5.335 -0.998 -5.694 1.00 93.06 76 VAL A O 1
ATOM 599 N N . PHE A 1 77 ? -6.297 -0.072 -3.884 1.00 91.38 77 PHE A N 1
ATOM 600 C CA . PHE A 1 77 ? -5.877 1.295 -4.181 1.00 91.38 77 PHE A CA 1
ATOM 601 C C . PHE A 1 77 ? -4.350 1.409 -4.272 1.00 91.38 77 PHE A C 1
ATOM 603 O O . PHE A 1 77 ? -3.836 1.951 -5.249 1.00 91.38 77 PHE A O 1
ATOM 610 N N . ALA A 1 78 ? -3.620 0.849 -3.304 1.00 89.00 78 ALA A N 1
ATOM 611 C CA . ALA A 1 78 ? -2.161 0.854 -3.323 1.00 89.00 78 ALA A CA 1
ATOM 612 C C . ALA A 1 78 ? -1.603 0.120 -4.555 1.00 89.00 78 ALA A C 1
ATOM 614 O O . ALA A 1 78 ? -0.715 0.639 -5.228 1.00 89.00 78 ALA A O 1
ATOM 615 N N . MET A 1 79 ? -2.141 -1.053 -4.903 1.00 89.56 79 MET A N 1
ATOM 616 C CA . MET A 1 79 ? -1.680 -1.810 -6.075 1.00 89.56 79 MET A CA 1
ATOM 617 C C . MET A 1 79 ? -1.951 -1.075 -7.393 1.00 89.56 79 MET A C 1
ATOM 619 O O . MET A 1 79 ? -1.125 -1.115 -8.306 1.00 89.56 79 MET A O 1
ATOM 623 N N . GLN A 1 80 ? -3.080 -0.372 -7.499 1.00 90.31 80 GLN A N 1
ATOM 624 C CA . GLN A 1 80 ? -3.393 0.458 -8.663 1.00 90.31 80 GLN A CA 1
ATOM 625 C C . GLN A 1 80 ? -2.456 1.663 -8.760 1.00 90.31 80 GLN A C 1
ATOM 627 O O . GLN A 1 80 ? -1.911 1.925 -9.831 1.00 90.31 80 GLN A O 1
ATOM 632 N N . GLN A 1 81 ? -2.212 2.345 -7.640 1.00 87.38 81 GLN A N 1
ATOM 633 C CA . GLN A 1 81 ? -1.328 3.507 -7.587 1.00 87.38 81 GLN A CA 1
ATOM 634 C C . GLN A 1 81 ? 0.119 3.143 -7.939 1.00 87.38 81 GLN A C 1
ATOM 636 O O . GLN A 1 81 ? 0.796 3.869 -8.664 1.00 87.38 81 GLN A O 1
ATOM 641 N N . TYR A 1 82 ? 0.585 1.988 -7.465 1.00 86.06 82 TYR A N 1
ATOM 642 C CA . TYR A 1 82 ? 1.947 1.510 -7.694 1.00 86.06 82 TYR A CA 1
ATOM 643 C C . TYR A 1 82 ? 2.058 0.533 -8.865 1.00 86.06 82 TYR A C 1
ATOM 645 O O . TYR A 1 82 ? 3.097 -0.106 -9.043 1.00 86.06 82 TYR A O 1
ATOM 653 N N . ARG A 1 83 ? 1.024 0.443 -9.709 1.00 87.06 83 ARG A N 1
ATOM 654 C CA . ARG A 1 83 ? 1.002 -0.438 -10.879 1.00 87.06 83 ARG A CA 1
ATOM 655 C C . ARG A 1 83 ? 2.240 -0.297 -11.777 1.00 87.06 83 ARG A C 1
ATOM 657 O O . ARG A 1 83 ? 2.776 -1.344 -12.137 1.00 87.06 83 ARG A O 1
ATOM 664 N N . PRO A 1 84 ? 2.752 0.914 -12.092 1.00 84.06 84 PRO A N 1
ATOM 665 C CA . PRO A 1 84 ? 3.956 1.056 -12.917 1.00 84.06 84 PRO A CA 1
ATOM 666 C C . PRO A 1 84 ? 5.202 0.377 -12.329 1.00 84.06 84 PRO A C 1
ATOM 668 O O . PRO A 1 84 ? 6.086 -0.021 -13.078 1.00 84.06 84 PRO A O 1
ATOM 671 N N . TYR A 1 85 ? 5.265 0.224 -11.003 1.00 81.69 85 TYR A N 1
ATOM 672 C CA . TYR A 1 85 ? 6.387 -0.402 -10.300 1.00 81.69 85 TYR A CA 1
ATOM 673 C C . TYR A 1 85 ? 6.193 -1.910 -10.103 1.00 81.69 85 TYR A C 1
ATOM 675 O O . TYR A 1 85 ? 7.157 -2.669 -10.144 1.00 81.69 85 TYR A O 1
ATOM 683 N N . LEU A 1 86 ? 4.950 -2.343 -9.870 1.00 82.62 86 LEU A N 1
ATOM 684 C CA . LEU A 1 86 ? 4.637 -3.711 -9.450 1.00 82.62 86 LEU A CA 1
ATOM 685 C C . LEU A 1 86 ? 4.319 -4.653 -10.617 1.00 82.62 86 LEU A C 1
ATOM 687 O O . LEU A 1 86 ? 4.600 -5.843 -10.518 1.00 82.62 86 LEU A O 1
ATOM 691 N N . PHE A 1 87 ? 3.746 -4.147 -11.714 1.00 80.62 87 PHE A N 1
ATOM 692 C CA . PHE A 1 87 ? 3.211 -4.990 -12.791 1.00 80.62 87 PHE A CA 1
ATOM 693 C C . PHE A 1 87 ? 4.285 -5.814 -13.519 1.00 80.62 87 PHE A C 1
ATOM 695 O O . PHE A 1 87 ? 4.055 -6.969 -13.853 1.00 80.62 87 PHE A O 1
ATOM 702 N N . ALA A 1 88 ? 5.468 -5.236 -13.739 1.00 77.19 88 ALA A N 1
ATOM 703 C CA . ALA A 1 88 ? 6.580 -5.895 -14.428 1.00 77.19 88 ALA A CA 1
ATOM 704 C C . ALA A 1 88 ? 7.660 -6.422 -13.465 1.00 77.19 88 ALA A C 1
ATOM 706 O O . ALA A 1 88 ? 8.770 -6.735 -13.893 1.00 77.19 88 ALA A O 1
ATOM 707 N N . CYS A 1 89 ? 7.370 -6.490 -12.161 1.00 78.31 89 CYS A N 1
ATOM 708 C CA . CYS A 1 89 ? 8.336 -6.976 -11.186 1.00 78.31 89 CYS A CA 1
ATOM 709 C C . CYS A 1 89 ? 8.460 -8.509 -11.292 1.00 78.31 89 CYS A C 1
ATOM 711 O O . CYS A 1 89 ? 7.459 -9.208 -11.128 1.00 78.31 89 CYS A O 1
ATOM 713 N N . PRO A 1 90 ? 9.667 -9.061 -11.520 1.00 78.56 90 PRO A N 1
ATOM 714 C CA . PRO A 1 90 ? 9.858 -10.509 -11.606 1.00 78.56 90 PRO A CA 1
ATOM 715 C C . PRO A 1 90 ? 9.775 -11.209 -10.237 1.00 78.56 90 PRO A C 1
ATOM 717 O O . PRO A 1 90 ? 9.739 -12.437 -10.171 1.00 78.56 90 PRO A O 1
ATOM 720 N N . TYR A 1 91 ? 9.746 -10.448 -9.138 1.00 81.00 91 TYR A N 1
ATOM 721 C CA . TYR A 1 91 ? 9.740 -10.960 -7.769 1.00 81.00 91 TYR A CA 1
ATOM 722 C C . TYR A 1 91 ? 8.380 -10.758 -7.091 1.00 81.00 91 TYR A C 1
ATOM 724 O O . TYR A 1 91 ? 7.710 -9.755 -7.351 1.00 81.00 91 TYR A O 1
ATOM 732 N N . PRO A 1 92 ? 7.991 -11.657 -6.165 1.00 81.25 92 PRO A N 1
ATOM 733 C CA . PRO A 1 92 ? 6.757 -11.489 -5.415 1.00 81.25 92 PRO A CA 1
ATOM 734 C C . PRO A 1 92 ? 6.868 -10.267 -4.501 1.00 81.25 92 PRO A C 1
ATOM 736 O O . PRO A 1 92 ? 7.810 -10.136 -3.717 1.00 81.25 92 PRO A O 1
ATOM 739 N N . SER A 1 93 ? 5.891 -9.369 -4.589 1.00 83.69 93 SER A N 1
ATOM 740 C CA . SER A 1 93 ? 5.817 -8.195 -3.720 1.00 83.69 93 SER A CA 1
ATOM 741 C C . SER A 1 93 ? 5.016 -8.522 -2.462 1.00 83.69 93 SER A C 1
ATOM 743 O O . SER A 1 93 ? 3.853 -8.917 -2.533 1.00 83.69 93 SER A O 1
ATOM 745 N N . ILE A 1 94 ? 5.640 -8.367 -1.296 1.00 87.25 94 ILE A N 1
ATOM 746 C CA . ILE A 1 94 ? 5.003 -8.655 -0.008 1.00 87.25 94 ILE A CA 1
ATOM 747 C C . ILE A 1 94 ? 4.166 -7.445 0.413 1.00 87.25 94 ILE A C 1
ATOM 749 O O . ILE A 1 94 ? 4.666 -6.323 0.472 1.00 87.25 94 ILE A O 1
ATOM 753 N N . VAL A 1 95 ? 2.897 -7.670 0.740 1.00 88.62 95 VAL A N 1
ATOM 754 C CA . VAL A 1 95 ? 1.985 -6.645 1.255 1.00 88.62 95 VAL A CA 1
ATOM 755 C C . VAL A 1 95 ? 1.601 -7.003 2.681 1.00 88.62 95 VAL A C 1
ATOM 757 O O . VAL A 1 95 ? 1.029 -8.066 2.925 1.00 88.62 95 VAL A O 1
ATOM 760 N N . TYR A 1 96 ? 1.884 -6.104 3.623 1.00 88.88 96 TYR A N 1
ATOM 761 C CA . TYR A 1 96 ? 1.484 -6.275 5.017 1.00 88.88 96 TYR A CA 1
ATOM 762 C C . TYR A 1 96 ? 0.171 -5.548 5.312 1.00 88.88 96 TYR A C 1
ATOM 764 O O . TYR A 1 96 ? 0.004 -4.384 4.960 1.00 88.88 96 TYR A O 1
ATOM 772 N N . THR A 1 97 ? -0.729 -6.227 6.016 1.00 88.94 97 THR A N 1
ATOM 773 C CA . THR A 1 97 ? -1.965 -5.663 6.582 1.00 88.94 97 THR A CA 1
ATOM 774 C C . THR A 1 97 ? -2.110 -6.124 8.030 1.00 88.94 97 THR A C 1
ATOM 776 O O . THR A 1 97 ? -1.661 -7.214 8.389 1.00 88.94 97 THR A O 1
ATOM 779 N N . ASP A 1 98 ? -2.727 -5.313 8.879 1.00 87.06 98 ASP A N 1
ATOM 780 C CA . ASP A 1 98 ? -3.060 -5.679 10.259 1.00 87.06 98 ASP A CA 1
ATOM 781 C C . ASP A 1 98 ? -4.389 -6.437 10.379 1.00 87.06 98 ASP A C 1
ATOM 783 O O . ASP A 1 98 ? -4.771 -6.873 11.466 1.00 87.06 98 ASP A O 1
ATOM 787 N N . ASN A 1 99 ? -5.055 -6.690 9.250 1.00 88.56 99 ASN A N 1
ATOM 788 C CA . ASN A 1 99 ? -6.277 -7.468 9.187 1.00 88.56 99 ASN A CA 1
ATOM 789 C C . ASN A 1 99 ? -6.017 -8.874 8.627 1.00 88.56 99 ASN A C 1
ATOM 791 O O . ASN A 1 99 ? -5.784 -9.075 7.434 1.00 88.56 99 ASN A O 1
ATOM 795 N N . VAL A 1 100 ? -6.126 -9.884 9.495 1.00 89.94 100 VAL A N 1
ATOM 796 C CA . VAL A 1 100 ? -5.948 -11.308 9.146 1.00 89.94 100 VAL A CA 1
ATOM 797 C C . VAL A 1 100 ? -6.896 -11.759 8.026 1.00 89.94 100 VAL A C 1
ATOM 799 O O . VAL A 1 100 ? -6.522 -12.571 7.173 1.00 89.94 100 VAL A O 1
ATOM 802 N N . ALA A 1 101 ? -8.121 -11.230 8.000 1.00 89.19 101 ALA A N 1
ATOM 803 C CA . ALA A 1 101 ? -9.107 -11.596 6.994 1.00 89.19 101 ALA A CA 1
ATOM 804 C C . ALA A 1 101 ? -8.752 -11.009 5.618 1.00 89.19 101 ALA A C 1
ATOM 806 O O . ALA A 1 101 ? -8.891 -11.708 4.613 1.00 89.19 101 ALA A O 1
ATOM 807 N N . ALA A 1 102 ? -8.224 -9.780 5.579 1.00 89.00 102 ALA A N 1
ATOM 808 C CA . ALA A 1 102 ? -7.686 -9.175 4.359 1.00 89.00 102 ALA A CA 1
ATOM 809 C C . ALA A 1 102 ? -6.406 -9.892 3.891 1.00 89.00 102 ALA A C 1
ATOM 811 O O . ALA A 1 102 ? -6.264 -10.177 2.706 1.00 89.00 102 ALA A O 1
ATOM 812 N N . ALA A 1 103 ? -5.527 -10.305 4.814 1.00 91.06 103 ALA A N 1
ATOM 813 C CA . ALA A 1 103 ? -4.334 -11.094 4.485 1.00 91.06 103 ALA A CA 1
ATOM 814 C C . ALA A 1 103 ? -4.670 -12.446 3.826 1.00 91.06 103 ALA A C 1
ATOM 816 O O . ALA A 1 103 ? -3.888 -12.994 3.052 1.00 91.06 103 ALA A O 1
ATOM 817 N N . SER A 1 104 ? -5.854 -12.990 4.110 1.00 90.88 104 SER A N 1
ATOM 818 C CA . SER A 1 104 ? -6.320 -14.256 3.539 1.00 90.88 104 SER A CA 1
ATOM 819 C C . SER A 1 104 ? -7.154 -14.081 2.265 1.00 90.88 104 SER A C 1
ATOM 821 O O . SER A 1 104 ? -7.593 -15.083 1.702 1.00 90.88 104 SER A O 1
ATOM 823 N N . LEU A 1 105 ? -7.368 -12.848 1.786 1.00 91.94 105 LEU A N 1
ATOM 824 C CA . LEU A 1 105 ? -8.295 -12.533 0.692 1.00 91.94 105 LEU A CA 1
ATOM 825 C C . LEU A 1 105 ? -8.008 -13.345 -0.578 1.00 91.94 105 LEU A C 1
ATOM 827 O O . LEU A 1 105 ? -8.920 -13.949 -1.130 1.00 91.94 105 LEU A O 1
ATOM 831 N N . LEU A 1 106 ? -6.743 -13.433 -1.000 1.00 90.50 106 LEU A N 1
ATOM 832 C CA . LEU A 1 106 ? -6.358 -14.171 -2.211 1.00 90.50 106 LEU A CA 1
ATOM 833 C C . LEU A 1 106 ? -6.554 -15.690 -2.096 1.00 90.50 106 LEU A C 1
ATOM 835 O O . LEU A 1 106 ? -6.727 -16.355 -3.111 1.00 90.50 106 LEU A O 1
ATOM 839 N N . LYS A 1 107 ? -6.556 -16.244 -0.878 1.00 89.94 107 LYS A N 1
ATOM 840 C CA . LYS A 1 107 ? -6.671 -17.692 -0.630 1.00 89.94 107 LYS A CA 1
ATOM 841 C C . LYS A 1 107 ? -8.123 -18.165 -0.529 1.00 89.94 107 LYS A C 1
ATOM 843 O O . LYS A 1 107 ? -8.386 -19.364 -0.621 1.00 89.94 107 LYS A O 1
ATOM 848 N N . ARG A 1 108 ? -9.065 -17.245 -0.309 1.00 89.75 108 ARG A N 1
ATOM 849 C CA . ARG A 1 108 ? -10.486 -17.559 -0.133 1.00 89.75 108 ARG A CA 1
ATOM 850 C C . ARG A 1 108 ? -11.157 -17.839 -1.473 1.00 89.75 108 ARG A C 1
ATOM 852 O O . ARG A 1 108 ? -10.896 -17.160 -2.458 1.00 89.75 108 ARG A O 1
ATOM 859 N N . LYS A 1 109 ? -12.040 -18.838 -1.499 1.00 86.44 109 LYS A N 1
ATOM 860 C CA . LYS A 1 109 ? -12.814 -19.228 -2.696 1.00 86.44 109 LYS A CA 1
ATOM 861 C C . LYS A 1 109 ? -14.287 -18.819 -2.604 1.00 86.44 109 LYS A C 1
ATOM 863 O O . LYS A 1 109 ? -14.994 -18.813 -3.600 1.00 86.44 109 LYS A O 1
ATOM 868 N N . ASP A 1 110 ? -14.733 -18.472 -1.405 1.00 88.38 110 ASP A N 1
ATOM 869 C CA . ASP A 1 110 ? -16.105 -18.176 -0.994 1.00 88.38 110 ASP A CA 1
ATOM 870 C C . ASP A 1 110 ? -16.378 -16.662 -0.931 1.00 88.38 110 ASP A C 1
ATOM 872 O O . ASP A 1 110 ? -17.037 -16.171 -0.017 1.00 88.38 110 ASP A O 1
ATOM 876 N N . LEU A 1 111 ? -15.823 -15.889 -1.868 1.00 90.69 111 LEU A N 1
ATOM 877 C CA . LEU A 1 111 ? -15.996 -14.438 -1.892 1.00 90.69 111 LEU A CA 1
ATOM 878 C C . LEU A 1 111 ? -17.114 -14.032 -2.853 1.00 90.69 111 LEU A C 1
ATOM 880 O O . LEU A 1 111 ? -17.228 -14.546 -3.962 1.00 90.69 111 LEU A O 1
ATOM 884 N N . SER A 1 112 ? -17.909 -13.046 -2.444 1.00 91.25 112 SER A N 1
ATOM 885 C CA . SER A 1 112 ? -18.962 -12.446 -3.263 1.00 91.25 112 SER A CA 1
ATOM 886 C C . SER A 1 112 ? -18.897 -10.919 -3.215 1.00 91.25 112 SER A C 1
ATOM 888 O O . SER A 1 112 ? -18.232 -10.317 -2.367 1.00 91.25 112 SER A O 1
ATOM 890 N N . GLY A 1 113 ? -19.597 -10.265 -4.143 1.00 93.38 113 GLY A N 1
ATOM 891 C CA . GLY A 1 113 ? -19.735 -8.809 -4.150 1.00 93.38 113 GLY A CA 1
ATOM 892 C C . GLY A 1 113 ? -18.398 -8.080 -4.319 1.00 93.38 113 GLY A C 1
ATOM 893 O O . GLY A 1 113 ? -17.658 -8.339 -5.267 1.00 93.38 113 GLY A O 1
ATOM 894 N N . ARG A 1 114 ? -18.102 -7.129 -3.422 1.00 93.94 114 ARG A N 1
ATOM 895 C CA . ARG A 1 114 ? -16.901 -6.277 -3.511 1.00 93.94 114 ARG A CA 1
ATOM 896 C C . ARG A 1 114 ? -15.610 -7.061 -3.304 1.00 93.94 114 ARG A C 1
ATOM 898 O O . ARG A 1 114 ? -14.667 -6.860 -4.057 1.00 93.94 114 ARG A O 1
ATOM 905 N N . LEU A 1 115 ? -15.587 -7.988 -2.347 1.00 93.88 115 LEU A N 1
ATOM 906 C CA . LEU A 1 115 ? -14.388 -8.770 -2.037 1.00 93.88 115 LEU A CA 1
ATOM 907 C C . LEU A 1 115 ? -13.948 -9.644 -3.219 1.00 93.88 115 LEU A C 1
ATOM 909 O O . LEU A 1 115 ? -12.757 -9.723 -3.493 1.00 93.88 115 LEU A O 1
ATOM 913 N N . ALA A 1 116 ? -14.895 -10.225 -3.963 1.00 94.56 116 ALA A N 1
ATOM 914 C CA . ALA A 1 116 ? -14.589 -10.972 -5.185 1.00 94.56 116 ALA A CA 1
ATOM 915 C C . ALA A 1 116 ? -13.998 -10.067 -6.282 1.00 94.56 116 ALA A C 1
ATOM 917 O O . ALA A 1 116 ? -13.025 -10.432 -6.937 1.00 94.56 116 ALA A O 1
ATOM 918 N N . LYS A 1 117 ? -14.541 -8.850 -6.447 1.00 94.62 117 LYS A N 1
ATOM 919 C CA . LYS A 1 117 ? -13.992 -7.853 -7.384 1.00 94.62 117 LYS A CA 1
ATOM 920 C C . LYS A 1 117 ? -12.573 -7.434 -6.999 1.00 94.62 117 LYS A C 1
ATOM 922 O O . LYS A 1 117 ? -11.716 -7.321 -7.868 1.00 94.62 117 LYS A O 1
ATOM 927 N N . TYR A 1 118 ? -12.322 -7.229 -5.707 1.00 94.69 118 TYR A N 1
ATOM 928 C CA . TYR A 1 118 ? -10.995 -6.893 -5.196 1.00 94.69 118 TYR A CA 1
ATOM 929 C C . TYR A 1 118 ? -10.011 -8.047 -5.387 1.00 94.69 118 TYR A C 1
ATOM 931 O O . TYR A 1 118 ? -8.909 -7.817 -5.866 1.00 94.69 118 TYR A O 1
ATOM 939 N N . GLN A 1 119 ? -10.415 -9.288 -5.103 1.00 94.31 119 GLN A N 1
ATOM 940 C CA . GLN A 1 119 ? -9.586 -10.468 -5.356 1.00 94.31 119 GLN A CA 1
ATOM 941 C C . GLN A 1 119 ? -9.197 -10.578 -6.836 1.00 94.31 119 GLN A C 1
ATOM 943 O O . GLN A 1 119 ? -8.030 -10.813 -7.136 1.00 94.31 119 GLN A O 1
ATOM 948 N N . LEU A 1 120 ? -10.146 -10.361 -7.753 1.00 93.38 120 LEU A N 1
ATOM 949 C CA . LEU A 1 120 ? -9.878 -10.387 -9.190 1.00 93.38 120 LEU A CA 1
ATOM 950 C C . LEU A 1 120 ? -8.882 -9.295 -9.605 1.00 93.38 120 LEU A C 1
ATOM 952 O O . LEU A 1 120 ? -7.944 -9.580 -10.340 1.00 93.38 120 LEU A O 1
ATOM 956 N N . ALA A 1 121 ? -9.057 -8.068 -9.104 1.00 92.75 121 ALA A N 1
ATOM 957 C CA . ALA A 1 121 ? -8.145 -6.959 -9.385 1.00 92.75 121 ALA A CA 1
ATOM 958 C C . ALA A 1 121 ? -6.727 -7.220 -8.851 1.00 92.75 121 ALA A C 1
ATOM 960 O O . ALA A 1 121 ? -5.744 -6.873 -9.496 1.00 92.75 121 ALA A O 1
ATOM 961 N N . LEU A 1 122 ? -6.612 -7.850 -7.680 1.00 91.94 122 LEU A N 1
ATOM 962 C CA . LEU A 1 122 ? -5.322 -8.199 -7.086 1.00 91.94 122 LEU A CA 1
ATOM 963 C C . LEU A 1 122 ? -4.642 -9.383 -7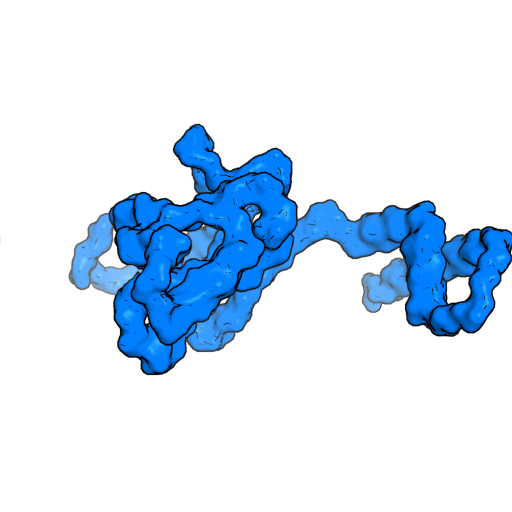.782 1.00 91.94 122 LEU A C 1
ATOM 965 O O . LEU A 1 122 ? -3.421 -9.481 -7.730 1.00 91.94 122 LEU A O 1
ATOM 969 N N . GLY A 1 123 ? -5.407 -10.249 -8.452 1.00 90.12 123 GLY A N 1
ATOM 970 C CA . GLY A 1 123 ? -4.880 -11.399 -9.191 1.00 90.12 123 GLY A CA 1
ATOM 971 C C . GLY A 1 123 ? -4.005 -11.035 -10.393 1.00 90.12 123 GLY A C 1
ATOM 972 O O . GLY A 1 123 ? -3.279 -11.888 -10.890 1.00 90.12 123 GLY A O 1
ATOM 973 N N . GLU A 1 124 ? -4.041 -9.781 -10.846 1.00 90.50 124 GLU A N 1
ATOM 974 C CA . GLU A 1 124 ? -3.159 -9.276 -11.901 1.00 90.50 124 GLU A CA 1
ATOM 975 C C . GLU A 1 124 ? -1.702 -9.094 -11.434 1.00 90.50 124 GLU A C 1
ATOM 977 O O . GLU A 1 124 ? -0.786 -9.057 -12.253 1.00 90.50 124 GLU A O 1
ATOM 982 N N . TYR A 1 125 ? -1.471 -8.987 -10.124 1.00 89.31 125 TYR A N 1
ATOM 983 C CA . TYR A 1 125 ? -0.163 -8.671 -9.560 1.00 89.31 125 TYR A CA 1
ATOM 984 C C . TYR A 1 125 ? 0.497 -9.904 -8.941 1.00 89.31 125 TYR A C 1
ATOM 986 O O . TYR A 1 125 ? -0.157 -10.720 -8.288 1.00 89.31 125 TYR A O 1
ATOM 994 N N . TYR A 1 126 ? 1.824 -10.003 -9.057 1.00 88.25 126 TYR A N 1
ATOM 995 C CA . TYR A 1 126 ? 2.588 -11.030 -8.350 1.00 88.25 126 TYR A CA 1
ATOM 996 C C . TYR A 1 126 ? 2.840 -10.604 -6.896 1.00 88.25 126 TYR A C 1
ATOM 998 O O . TYR A 1 126 ? 3.884 -10.038 -6.563 1.00 88.25 126 TYR A O 1
ATOM 1006 N N . ILE A 1 127 ? 1.843 -10.820 -6.032 1.00 89.25 127 ILE A N 1
ATOM 1007 C CA . ILE A 1 127 ? 1.854 -10.351 -4.639 1.00 89.25 127 ILE A CA 1
ATOM 1008 C C . ILE A 1 127 ? 1.624 -11.467 -3.621 1.00 89.25 127 ILE A C 1
ATOM 1010 O O . ILE A 1 127 ? 0.916 -12.441 -3.873 1.00 89.25 127 ILE A O 1
ATOM 1014 N N . GLU A 1 128 ? 2.170 -11.270 -2.422 1.00 88.94 128 GLU A N 1
ATOM 1015 C CA . GLU A 1 128 ? 1.908 -12.099 -1.249 1.00 88.94 128 GLU A CA 1
ATOM 1016 C C . GLU A 1 128 ? 1.328 -11.241 -0.118 1.00 88.94 128 GLU A C 1
ATOM 1018 O O . GLU A 1 128 ? 1.990 -10.340 0.398 1.00 88.94 128 GLU A O 1
ATOM 1023 N N . LEU A 1 129 ? 0.091 -11.529 0.292 1.00 90.62 129 LEU A N 1
ATOM 1024 C CA . LEU A 1 129 ? -0.535 -10.853 1.427 1.00 90.62 129 LEU A CA 1
ATOM 1025 C C . LEU A 1 129 ? -0.115 -11.523 2.743 1.00 90.62 129 LEU A C 1
ATOM 1027 O O . LEU A 1 129 ? -0.346 -12.719 2.945 1.00 90.62 129 LEU A O 1
ATOM 1031 N N . ARG A 1 130 ? 0.461 -10.742 3.659 1.00 89.19 130 ARG A N 1
ATOM 1032 C CA . ARG A 1 130 ? 0.881 -11.190 4.991 1.00 89.19 130 ARG A CA 1
ATOM 1033 C C . ARG A 1 130 ? 0.240 -10.346 6.079 1.00 89.19 130 ARG A C 1
ATOM 1035 O O . ARG A 1 130 ? 0.114 -9.129 5.973 1.00 89.19 130 ARG A O 1
ATOM 1042 N N . HIS A 1 131 ? -0.138 -11.006 7.164 1.00 90.25 131 HIS A N 1
ATOM 1043 C CA . HIS A 1 131 ? -0.603 -10.303 8.346 1.00 90.25 131 HIS A CA 1
ATOM 1044 C C . HIS A 1 131 ? 0.587 -9.796 9.171 1.00 90.25 131 HIS A C 1
ATOM 1046 O O . HIS A 1 131 ? 1.530 -10.544 9.435 1.00 90.25 131 HIS A O 1
ATOM 1052 N N . ARG A 1 132 ? 0.511 -8.549 9.634 1.00 85.56 132 ARG A N 1
ATOM 1053 C CA . ARG A 1 132 ? 1.462 -7.939 10.563 1.00 85.56 132 ARG A CA 1
ATOM 1054 C C . ARG A 1 132 ? 0.697 -7.197 11.650 1.00 85.56 132 ARG A C 1
ATOM 1056 O O . ARG A 1 132 ? -0.141 -6.366 11.348 1.00 85.56 132 ARG A O 1
ATOM 1063 N N . SER A 1 133 ? 1.017 -7.457 12.918 1.00 83.81 133 SER A N 1
ATOM 1064 C CA . SER A 1 133 ? 0.338 -6.804 14.047 1.00 83.81 133 SER A CA 1
ATOM 1065 C C . SER A 1 133 ? 0.360 -5.278 13.912 1.00 83.81 133 SER A C 1
ATOM 1067 O O . SER A 1 133 ? 1.431 -4.707 13.676 1.00 83.81 133 SER A O 1
ATOM 1069 N N . GLY A 1 134 ? -0.783 -4.621 14.140 1.00 76.06 134 GLY A N 1
ATOM 1070 C CA . GLY A 1 134 ? -0.931 -3.164 14.022 1.00 76.06 134 GLY A CA 1
ATOM 1071 C C . GLY A 1 134 ? 0.093 -2.369 14.841 1.00 76.06 134 GLY A C 1
ATOM 1072 O O . GLY A 1 134 ? 0.605 -1.357 14.376 1.00 76.06 134 GLY A O 1
ATOM 1073 N N . LYS A 1 135 ? 0.536 -2.895 15.996 1.00 75.25 135 LYS A N 1
ATOM 1074 C CA . LYS A 1 135 ? 1.611 -2.282 16.810 1.00 75.25 135 LYS A CA 1
ATOM 1075 C C . LYS A 1 135 ? 2.939 -2.139 16.059 1.00 75.25 135 LYS A C 1
ATOM 1077 O O . LYS A 1 135 ? 3.732 -1.259 16.366 1.00 75.25 135 LYS A O 1
ATOM 1082 N N . SER A 1 136 ? 3.187 -3.021 15.098 1.00 74.19 136 SER A N 1
ATOM 1083 C CA . SER A 1 136 ? 4.376 -3.007 14.245 1.00 74.19 136 SER A CA 1
ATOM 1084 C C . SER A 1 136 ? 4.127 -2.372 12.872 1.00 74.19 136 SER A C 1
ATOM 1086 O O . SER A 1 136 ? 5.076 -2.211 12.111 1.00 74.19 136 SER A O 1
ATOM 1088 N N . ASN A 1 137 ? 2.882 -1.980 12.576 1.00 75.00 137 ASN A N 1
ATOM 1089 C CA . ASN A 1 137 ? 2.464 -1.306 11.345 1.00 75.00 137 ASN A CA 1
ATOM 1090 C C . ASN A 1 137 ? 2.262 0.209 11.561 1.00 75.00 137 ASN A C 1
ATOM 1092 O O . ASN A 1 137 ? 1.362 0.828 10.997 1.00 75.00 137 ASN A O 1
ATOM 1096 N N . PHE A 1 138 ? 3.098 0.809 12.414 1.00 74.06 138 PHE A N 1
ATOM 1097 C CA . PHE A 1 138 ? 2.930 2.188 12.881 1.00 74.06 138 PHE A CA 1
ATOM 1098 C C . PHE A 1 138 ? 2.974 3.230 11.752 1.00 74.06 138 PHE A C 1
ATOM 1100 O O . PHE A 1 138 ? 2.309 4.253 11.852 1.00 74.06 138 PHE A O 1
ATOM 1107 N N . LEU A 1 139 ? 3.730 2.981 10.674 1.00 73.19 139 LEU A N 1
ATOM 1108 C CA . LEU A 1 139 ? 3.813 3.899 9.531 1.00 73.19 139 LEU A CA 1
ATOM 1109 C C . LEU A 1 139 ? 2.480 4.003 8.782 1.00 73.19 139 LEU A C 1
ATOM 1111 O O . LEU A 1 139 ? 2.038 5.105 8.469 1.00 73.19 139 LEU A O 1
ATOM 1115 N N . ALA A 1 140 ? 1.832 2.867 8.515 1.00 72.19 140 ALA A N 1
ATOM 1116 C CA . ALA A 1 140 ? 0.539 2.847 7.836 1.00 72.19 140 ALA A CA 1
ATOM 1117 C C . ALA A 1 140 ? -0.567 3.432 8.727 1.00 72.19 140 ALA A C 1
ATOM 1119 O O . ALA A 1 140 ? -1.386 4.218 8.257 1.00 72.19 140 ALA A O 1
ATOM 1120 N N . ASP A 1 141 ? -0.546 3.106 10.023 1.00 75.06 141 ASP A N 1
ATOM 1121 C CA . ASP A 1 141 ? -1.498 3.622 11.011 1.00 75.06 141 ASP A CA 1
ATOM 1122 C C . ASP A 1 141 ? -1.368 5.146 11.208 1.00 75.06 141 ASP A C 1
ATOM 1124 O O . ASP A 1 141 ? -2.365 5.854 11.325 1.00 75.06 141 ASP A O 1
ATOM 1128 N N . ALA A 1 142 ? -0.147 5.689 11.169 1.00 74.56 142 ALA A N 1
ATOM 1129 C CA . ALA A 1 142 ? 0.065 7.133 11.226 1.00 74.56 142 ALA A CA 1
ATOM 1130 C C . ALA A 1 142 ? -0.541 7.852 10.007 1.00 74.56 142 ALA A C 1
ATOM 1132 O O . ALA A 1 142 ? -1.210 8.871 10.165 1.00 74.56 142 ALA A O 1
ATOM 1133 N N . LEU A 1 143 ? -0.353 7.308 8.799 1.00 70.69 143 LEU A N 1
ATOM 1134 C CA . LEU A 1 143 ? -0.881 7.904 7.567 1.00 70.69 143 LEU A CA 1
ATOM 1135 C C . LEU A 1 143 ? -2.403 7.765 7.421 1.00 70.69 143 LEU A C 1
ATOM 1137 O O . LEU A 1 143 ? -3.018 8.587 6.745 1.00 70.69 143 LEU A O 1
ATOM 1141 N N . SER A 1 144 ? -3.020 6.749 8.031 1.00 70.44 144 SER A N 1
ATOM 1142 C CA . SER A 1 144 ? -4.476 6.562 7.989 1.00 70.44 144 SER A CA 1
ATOM 1143 C C . SER A 1 144 ? -5.223 7.444 8.996 1.00 70.44 144 SER A C 1
ATOM 1145 O O . SER A 1 144 ? -6.355 7.850 8.733 1.00 70.44 144 SER A O 1
ATOM 1147 N N . ARG A 1 145 ? -4.598 7.774 10.137 1.00 69.38 145 ARG A N 1
ATOM 1148 C CA . ARG A 1 145 ? -5.203 8.582 11.214 1.00 69.38 145 ARG A CA 1
ATOM 1149 C C . ARG A 1 145 ? -5.191 10.086 10.965 1.00 69.38 145 ARG A C 1
ATOM 1151 O O . ARG A 1 145 ? -5.999 10.785 11.572 1.00 69.38 145 ARG A O 1
ATOM 1158 N N . TYR A 1 146 ? -4.298 10.572 10.104 1.00 67.75 146 TYR A N 1
ATOM 1159 C CA . TYR A 1 146 ? -4.143 11.995 9.800 1.00 67.75 146 TYR A CA 1
ATOM 1160 C C . TYR A 1 146 ? -4.405 12.260 8.315 1.00 67.75 146 TYR A C 1
ATOM 1162 O O . TYR A 1 146 ? -3.467 12.276 7.516 1.00 67.75 146 TYR A O 1
ATOM 1170 N N . PRO A 1 147 ? -5.675 12.454 7.921 1.00 57.16 147 PRO A N 1
ATOM 1171 C CA . PRO A 1 147 ? -5.992 12.818 6.554 1.00 57.16 147 PRO A CA 1
ATOM 1172 C C . PRO A 1 147 ? -5.390 14.171 6.167 1.00 57.16 147 PRO A C 1
ATOM 1174 O O . PRO A 1 147 ? -5.480 15.107 6.967 1.00 57.16 147 PRO A O 1
ATOM 1177 N N . PRO A 1 148 ? -4.858 14.326 4.943 1.00 55.59 148 PRO A N 1
ATOM 1178 C CA . PRO A 1 148 ? -4.624 15.656 4.394 1.00 55.59 148 PRO A CA 1
ATOM 1179 C C . PRO A 1 148 ? -5.962 16.407 4.305 1.00 55.59 148 PRO A C 1
ATOM 1181 O O . PRO A 1 148 ? -7.004 15.800 4.037 1.00 55.59 148 PRO A O 1
ATOM 1184 N N . ALA A 1 149 ? -5.945 17.723 4.540 1.00 54.56 149 ALA A N 1
ATOM 1185 C CA . ALA A 1 149 ? -7.115 18.567 4.306 1.00 54.56 149 ALA A CA 1
ATOM 1186 C C . ALA A 1 149 ? -7.586 18.405 2.846 1.00 54.56 149 ALA A C 1
ATOM 1188 O O . ALA A 1 149 ? -6.767 18.169 1.959 1.00 54.56 149 ALA A O 1
ATOM 1189 N N . GLU A 1 150 ? -8.893 18.522 2.594 1.00 52.22 150 GLU A N 1
ATOM 1190 C CA . GLU A 1 150 ? -9.537 18.241 1.293 1.00 52.22 150 GLU A CA 1
ATOM 1191 C C . GLU A 1 150 ? -8.876 18.981 0.102 1.00 52.22 150 GLU A C 1
ATOM 1193 O O . GLU A 1 150 ? -8.882 18.483 -1.021 1.00 52.22 150 GLU A O 1
ATOM 1198 N N . GLU A 1 151 ? -8.215 20.116 0.357 1.00 47.03 151 GLU A N 1
ATOM 1199 C CA . GLU A 1 151 ? -7.475 20.929 -0.624 1.00 47.03 151 GLU A CA 1
ATOM 1200 C C . GLU A 1 151 ? -6.068 20.408 -0.989 1.00 47.03 151 GLU A C 1
ATOM 1202 O O . GLU A 1 151 ? -5.467 20.883 -1.950 1.00 47.03 151 GLU A O 1
ATOM 1207 N N . GLN A 1 152 ? -5.528 19.416 -0.274 1.00 46.31 152 GLN A N 1
ATOM 1208 C CA . GLN A 1 152 ? -4.189 18.849 -0.507 1.00 46.31 152 GLN A CA 1
ATOM 1209 C C . GLN A 1 152 ? -4.220 17.482 -1.206 1.00 46.31 152 GLN A C 1
ATOM 1211 O O . GLN A 1 152 ? -3.210 16.781 -1.243 1.00 46.31 152 GLN A O 1
ATOM 1216 N N . LEU A 1 153 ? -5.353 17.114 -1.816 1.00 41.09 153 LEU A N 1
ATOM 1217 C CA . LEU A 1 153 ? -5.531 15.909 -2.640 1.00 41.09 153 LEU A CA 1
ATOM 1218 C C . LEU A 1 153 ? -4.782 15.969 -3.984 1.00 41.09 153 LEU A C 1
ATOM 1220 O O . LEU A 1 153 ? -5.239 15.428 -4.992 1.00 41.09 153 LEU A O 1
ATOM 1224 N N . LEU A 1 154 ? -3.606 16.590 -4.021 1.00 34.88 154 LEU A N 1
ATOM 1225 C CA . LEU A 1 154 ? -2.655 16.232 -5.051 1.00 34.88 154 LEU A CA 1
ATOM 1226 C C . LEU A 1 154 ? -2.172 14.829 -4.683 1.00 34.88 154 LEU A C 1
ATOM 1228 O O . LEU A 1 154 ? -1.700 14.637 -3.557 1.00 34.88 154 LEU A O 1
ATOM 1232 N N . PRO A 1 155 ? -2.253 13.827 -5.581 1.00 35.66 155 PRO A N 1
ATOM 1233 C CA . PRO A 1 155 ? -1.343 12.711 -5.430 1.00 35.66 155 PRO A CA 1
ATOM 1234 C C . PRO A 1 155 ? 0.025 13.365 -5.277 1.00 35.66 155 PRO A C 1
ATOM 1236 O O . PRO A 1 155 ? 0.422 14.165 -6.129 1.00 35.66 155 PRO A O 1
ATOM 1239 N N . VAL A 1 156 ? 0.721 13.095 -4.172 1.00 39.19 156 VAL A N 1
ATOM 1240 C CA . VAL A 1 156 ? 2.155 13.347 -4.118 1.00 39.19 156 VAL A CA 1
ATOM 1241 C C . VAL A 1 156 ? 2.735 12.355 -5.119 1.00 39.19 156 VAL A C 1
ATOM 1243 O O . VAL A 1 156 ? 3.241 11.291 -4.778 1.00 39.19 156 VAL A O 1
ATOM 1246 N N . VAL A 1 157 ? 2.578 12.679 -6.403 1.00 33.41 157 VAL A N 1
ATOM 1247 C CA . VAL A 1 157 ? 3.453 12.249 -7.462 1.00 33.41 157 VAL A CA 1
ATOM 1248 C C . VAL A 1 157 ? 4.749 12.886 -7.026 1.00 33.41 157 VAL A C 1
ATOM 1250 O O . VAL A 1 157 ? 5.037 14.045 -7.319 1.00 33.41 157 VAL A O 1
ATOM 1253 N N . LEU A 1 158 ? 5.501 12.136 -6.221 1.00 33.50 158 LEU A N 1
ATOM 1254 C CA . LEU A 1 158 ? 6.934 12.262 -6.213 1.00 33.50 158 LEU A CA 1
ATOM 1255 C C . LEU A 1 158 ? 7.288 12.206 -7.691 1.00 33.50 158 LEU A C 1
ATOM 1257 O O . LEU A 1 158 ? 7.291 11.141 -8.308 1.00 33.50 158 LEU A O 1
ATOM 1261 N N . MET A 1 159 ? 7.519 13.384 -8.270 1.00 29.64 159 MET A N 1
ATOM 1262 C CA . MET A 1 159 ? 8.381 13.507 -9.416 1.00 29.64 159 MET A CA 1
ATOM 1263 C C . MET A 1 159 ? 9.711 12.982 -8.903 1.00 29.64 159 MET A C 1
ATOM 1265 O O . MET A 1 159 ? 10.559 13.736 -8.426 1.00 29.64 159 MET A O 1
ATOM 1269 N N . ILE A 1 160 ? 9.862 11.655 -8.920 1.00 35.56 160 ILE A N 1
ATOM 1270 C CA . ILE A 1 160 ? 11.163 11.032 -8.968 1.00 35.56 160 ILE A CA 1
ATOM 1271 C C . ILE A 1 160 ? 11.789 11.787 -10.124 1.00 35.56 160 ILE A C 1
ATOM 1273 O O . ILE A 1 160 ? 11.295 11.685 -11.249 1.00 35.56 160 ILE A O 1
ATOM 1277 N N . LYS A 1 161 ? 12.768 12.654 -9.832 1.00 38.47 161 LYS A N 1
ATOM 1278 C CA . LYS A 1 161 ? 13.632 13.193 -10.874 1.00 38.47 161 LYS A CA 1
ATOM 1279 C C . LYS A 1 161 ? 14.101 11.949 -11.589 1.00 38.47 161 LYS A C 1
ATOM 1281 O O . LYS A 1 161 ? 14.862 11.175 -11.008 1.00 38.47 161 LYS A O 1
ATOM 1286 N N . SER A 1 162 ? 13.508 11.695 -12.753 1.00 39.34 162 SER A N 1
ATOM 1287 C CA . SER A 1 162 ? 13.836 10.542 -13.559 1.00 39.34 162 SER A CA 1
ATOM 1288 C C . SER A 1 162 ? 15.361 10.519 -13.597 1.00 39.34 162 SER A C 1
ATOM 1290 O O . SER A 1 162 ? 15.949 11.565 -13.896 1.00 39.34 162 SER A O 1
ATOM 1292 N N . PRO A 1 163 ? 16.022 9.406 -13.225 1.00 54.41 163 PRO A N 1
ATOM 1293 C CA . PRO A 1 163 ? 17.483 9.346 -13.259 1.00 54.41 163 PRO A CA 1
ATOM 1294 C C . PRO A 1 163 ? 18.015 9.661 -14.665 1.00 54.41 163 PRO A C 1
ATOM 1296 O O . PRO A 1 163 ? 19.189 9.964 -14.841 1.00 54.41 163 PRO A O 1
ATOM 1299 N N . ILE A 1 164 ? 17.120 9.628 -15.654 1.00 55.03 164 ILE A N 1
ATOM 1300 C CA . ILE A 1 164 ? 17.336 9.984 -17.036 1.00 55.03 164 ILE A CA 1
ATOM 1301 C C . ILE A 1 164 ? 16.679 11.349 -17.287 1.00 55.03 164 ILE A C 1
ATOM 1303 O O . ILE A 1 164 ? 15.454 11.493 -17.236 1.00 55.03 164 ILE A O 1
ATOM 1307 N N . SER A 1 165 ? 17.492 12.369 -17.554 1.00 66.44 165 SER A N 1
ATOM 1308 C CA . SER A 1 165 ? 16.985 13.662 -18.021 1.00 66.44 165 SER A CA 1
ATOM 1309 C C . SER A 1 165 ? 16.262 13.473 -19.357 1.00 66.44 165 SER A C 1
ATOM 1311 O O . SER A 1 165 ? 16.683 12.658 -20.177 1.00 66.44 165 SER A O 1
ATOM 1313 N N . VAL A 1 166 ? 15.213 14.261 -19.617 1.00 64.56 166 VAL A N 1
ATOM 1314 C CA . VAL A 1 166 ? 14.547 14.307 -20.937 1.00 64.56 166 VAL A CA 1
ATOM 1315 C C . VAL A 1 166 ? 15.570 14.571 -22.049 1.00 64.56 166 VAL A C 1
ATOM 1317 O O . VAL A 1 166 ? 15.444 14.041 -23.147 1.00 64.56 166 VAL A O 1
ATOM 1320 N N . GLN A 1 167 ? 16.629 15.321 -21.733 1.00 63.62 167 GLN A N 1
ATOM 1321 C CA . GLN A 1 167 ? 17.755 15.577 -22.631 1.00 63.62 167 GLN A CA 1
ATOM 1322 C C . GLN A 1 167 ? 18.527 14.293 -22.954 1.00 63.62 167 GLN A C 1
ATOM 1324 O O . GLN A 1 167 ? 18.754 13.997 -24.119 1.00 63.62 167 GLN A O 1
ATOM 1329 N N . THR A 1 168 ? 18.846 13.485 -21.942 1.00 71.12 168 THR A N 1
ATOM 1330 C CA . THR A 1 168 ? 19.533 12.198 -22.118 1.00 71.12 168 THR A CA 1
ATOM 1331 C C . THR A 1 168 ? 18.674 11.207 -22.900 1.00 71.12 168 THR A C 1
ATOM 1333 O O . THR A 1 168 ? 19.182 10.529 -23.786 1.00 71.12 168 THR A O 1
ATOM 1336 N N . VAL A 1 169 ? 17.359 11.152 -22.640 1.00 71.81 169 VAL A N 1
ATOM 1337 C CA . VAL A 1 169 ? 16.440 10.336 -23.453 1.00 71.81 169 VAL A CA 1
ATOM 1338 C C . VAL A 1 169 ? 16.464 10.807 -24.904 1.00 71.81 169 VAL A C 1
ATOM 1340 O O . VAL A 1 169 ? 16.586 9.975 -25.794 1.00 71.81 169 VAL A O 1
ATOM 1343 N N . ALA A 1 170 ? 16.383 12.116 -25.161 1.00 71.44 170 ALA A N 1
ATOM 1344 C CA . ALA A 1 170 ? 16.396 12.660 -26.518 1.00 71.44 170 ALA A CA 1
ATOM 1345 C C . ALA A 1 170 ? 17.711 12.361 -27.262 1.00 71.44 170 ALA A C 1
ATOM 1347 O O . ALA A 1 170 ? 17.678 11.985 -28.434 1.00 71.44 170 ALA A O 1
ATOM 1348 N N . GLU A 1 171 ? 18.852 12.470 -26.581 1.00 73.88 171 GLU A N 1
ATOM 1349 C CA . GLU A 1 171 ? 20.172 12.159 -27.135 1.00 73.88 171 GLU A CA 1
ATOM 1350 C C . GLU A 1 171 ? 20.321 10.671 -27.473 1.00 73.88 171 GLU A C 1
ATOM 1352 O O . GLU A 1 171 ? 20.738 10.340 -28.582 1.00 73.88 171 GLU A O 1
ATOM 1357 N N . GLU A 1 172 ? 19.946 9.768 -26.561 1.00 74.12 172 GLU A N 1
ATOM 1358 C CA . GLU A 1 172 ? 20.026 8.320 -26.804 1.00 74.12 172 GLU A CA 1
ATOM 1359 C C . GLU A 1 172 ? 18.992 7.854 -27.843 1.00 74.12 172 GLU A C 1
ATOM 1361 O O . GLU A 1 172 ? 19.306 7.044 -28.714 1.00 74.12 172 GLU A O 1
ATOM 1366 N N . THR A 1 173 ? 17.787 8.435 -27.838 1.00 72.69 173 THR A N 1
ATOM 1367 C CA . THR A 1 173 ? 16.746 8.164 -28.848 1.00 72.69 173 THR A CA 1
ATOM 1368 C C . THR A 1 173 ? 17.188 8.624 -30.242 1.00 72.69 173 THR A C 1
ATOM 1370 O O . THR A 1 173 ? 16.840 7.996 -31.238 1.00 72.69 173 THR A O 1
ATOM 1373 N N . GLY A 1 174 ? 17.994 9.688 -30.333 1.00 70.06 174 GLY A N 1
ATOM 1374 C CA . GLY A 1 174 ? 18.577 10.158 -31.592 1.00 70.06 174 GLY A CA 1
ATOM 1375 C C . GLY A 1 174 ? 19.648 9.229 -32.179 1.00 70.06 174 GLY A C 1
ATOM 1376 O O . GLY A 1 174 ? 19.903 9.293 -33.386 1.00 70.06 174 GLY A O 1
ATOM 1377 N N . LYS A 1 175 ? 20.258 8.366 -31.352 1.00 75.62 175 LYS A N 1
ATOM 1378 C CA . LYS A 1 175 ? 21.233 7.354 -31.790 1.00 75.62 175 LYS A CA 1
ATOM 1379 C C . LYS A 1 175 ? 20.562 6.083 -32.312 1.00 75.62 175 LYS A C 1
ATOM 1381 O O . LYS A 1 175 ? 21.153 5.404 -33.148 1.00 75.62 175 LYS A O 1
ATOM 1386 N N . ASP A 1 176 ? 19.357 5.761 -31.841 1.00 78.25 176 ASP A N 1
ATOM 1387 C CA . ASP A 1 176 ? 18.631 4.562 -32.262 1.00 78.25 176 ASP A CA 1
ATOM 1388 C C . ASP A 1 176 ? 17.971 4.769 -33.644 1.00 78.25 176 ASP A C 1
ATOM 1390 O O . ASP A 1 176 ? 17.105 5.639 -33.796 1.00 78.25 176 ASP A O 1
ATOM 1394 N N . PRO A 1 177 ? 18.330 3.969 -34.666 1.00 71.38 177 PRO A N 1
ATOM 1395 C CA . PRO A 1 177 ? 17.803 4.122 -36.021 1.00 71.38 177 PRO A CA 1
ATOM 1396 C C . PRO A 1 177 ? 16.284 3.897 -36.122 1.00 71.38 177 PRO A C 1
ATOM 1398 O O . PRO A 1 177 ? 15.631 4.514 -36.965 1.00 71.38 177 PRO A O 1
ATOM 1401 N N . ILE A 1 178 ? 15.693 3.059 -35.263 1.00 71.19 178 ILE A N 1
ATOM 1402 C CA . ILE A 1 178 ? 14.255 2.753 -35.281 1.00 71.19 178 ILE A CA 1
ATOM 1403 C C . ILE A 1 178 ? 13.468 3.893 -34.636 1.00 71.19 178 ILE A C 1
ATOM 1405 O O . ILE A 1 178 ? 12.482 4.376 -35.200 1.00 71.19 178 ILE A O 1
ATOM 1409 N N . LEU A 1 179 ? 13.904 4.360 -33.465 1.00 72.19 179 LEU A N 1
ATOM 1410 C CA . LEU A 1 179 ? 13.197 5.424 -32.751 1.00 72.19 179 LEU A CA 1
ATOM 1411 C C . LEU A 1 179 ? 13.297 6.765 -33.483 1.00 72.19 179 LEU A C 1
ATOM 1413 O O . LEU A 1 179 ? 12.327 7.525 -33.511 1.00 72.19 179 LEU A O 1
ATOM 1417 N N . LYS A 1 180 ? 14.419 7.019 -34.163 1.00 71.81 180 LYS A N 1
ATOM 1418 C CA . LYS A 1 180 ? 14.596 8.168 -35.059 1.00 71.81 180 LYS A CA 1
ATOM 1419 C C . LYS A 1 180 ? 13.548 8.186 -36.179 1.00 71.81 180 LYS A C 1
ATOM 1421 O O . LYS A 1 180 ? 12.958 9.231 -36.453 1.00 71.81 180 LYS A O 1
ATOM 1426 N N . ARG A 1 181 ? 13.258 7.023 -36.773 1.00 63.78 181 ARG A N 1
ATOM 1427 C CA . ARG A 1 181 ? 12.235 6.853 -37.819 1.00 63.78 181 ARG A CA 1
ATOM 1428 C C . ARG A 1 181 ? 10.824 7.116 -37.293 1.00 63.78 181 ARG A C 1
ATOM 1430 O O . ARG A 1 181 ? 10.029 7.769 -37.966 1.00 63.78 181 ARG A O 1
ATOM 1437 N N . ILE A 1 182 ? 10.529 6.672 -36.071 1.00 71.94 182 ILE A N 1
ATOM 1438 C CA . ILE A 1 182 ? 9.246 6.941 -35.404 1.00 71.94 182 ILE A CA 1
ATOM 1439 C C . ILE A 1 182 ? 9.095 8.438 -35.095 1.00 71.94 182 ILE A C 1
ATOM 1441 O O . ILE A 1 182 ? 8.046 9.013 -35.377 1.00 71.94 182 ILE A O 1
ATOM 1445 N N . LEU A 1 183 ? 10.142 9.098 -34.589 1.00 70.38 183 LEU A N 1
ATOM 1446 C CA . LEU A 1 183 ? 10.147 10.545 -34.333 1.00 70.38 183 LEU A CA 1
ATOM 1447 C C . LEU A 1 183 ? 9.930 11.369 -35.610 1.00 70.38 183 LEU A C 1
ATOM 1449 O O . LEU A 1 183 ? 9.160 12.330 -35.599 1.00 70.38 183 LEU A O 1
ATOM 1453 N N . LEU A 1 184 ? 10.574 10.980 -36.714 1.00 69.81 184 LEU A N 1
ATOM 1454 C CA . LEU A 1 184 ? 10.369 11.584 -38.035 1.00 69.81 184 LEU A CA 1
ATOM 1455 C C . LEU A 1 184 ? 8.917 11.444 -38.501 1.00 69.81 184 LEU A C 1
ATOM 1457 O O . LEU A 1 184 ? 8.306 12.432 -38.908 1.00 69.81 184 LEU A O 1
ATOM 1461 N N . ALA A 1 185 ? 8.357 10.237 -38.392 1.00 69.25 185 ALA A N 1
ATOM 1462 C CA . ALA A 1 185 ? 6.980 9.956 -38.780 1.00 69.25 185 ALA A CA 1
ATOM 1463 C C . ALA A 1 185 ? 5.962 10.714 -37.912 1.00 69.25 185 ALA A C 1
ATOM 1465 O O . ALA A 1 185 ? 4.951 11.192 -38.417 1.00 69.25 185 ALA A O 1
ATOM 1466 N N . MET A 1 186 ? 6.236 10.895 -36.617 1.00 69.62 186 MET A N 1
ATOM 1467 C CA . MET A 1 186 ? 5.396 11.714 -35.736 1.00 69.62 186 MET A CA 1
ATOM 1468 C C . MET A 1 186 ? 5.454 13.208 -36.084 1.00 69.62 186 MET A C 1
ATOM 1470 O O . MET A 1 186 ? 4.456 13.905 -35.926 1.00 69.62 186 MET A O 1
ATOM 1474 N N . ALA A 1 187 ? 6.600 13.710 -36.556 1.00 69.12 187 ALA A N 1
ATOM 1475 C CA . ALA A 1 187 ? 6.780 15.127 -36.874 1.00 69.12 187 ALA A CA 1
ATOM 1476 C C . ALA A 1 187 ? 6.285 15.521 -38.278 1.00 69.12 187 ALA A C 1
ATOM 1478 O O . ALA A 1 187 ? 5.813 16.641 -38.453 1.00 69.12 187 ALA A O 1
ATOM 1479 N N . LYS A 1 188 ? 6.419 14.636 -39.276 1.00 67.94 188 LYS A N 1
ATOM 1480 C CA . LYS A 1 188 ? 6.087 14.918 -40.688 1.00 67.94 188 LYS A CA 1
ATOM 1481 C C . LYS A 1 188 ? 4.926 14.080 -41.248 1.00 67.94 188 LYS A C 1
ATOM 1483 O O . LYS A 1 188 ? 4.536 14.303 -42.390 1.00 67.94 188 LYS A O 1
ATOM 1488 N N . GLY A 1 189 ? 4.353 13.175 -40.454 1.00 61.81 189 GLY A N 1
ATOM 1489 C CA . GLY A 1 189 ? 3.314 12.232 -40.877 1.00 61.81 189 GLY A CA 1
ATOM 1490 C C . GLY A 1 189 ? 3.882 10.853 -41.223 1.00 61.81 189 GLY A C 1
ATOM 1491 O O . GLY A 1 189 ? 5.037 10.724 -41.638 1.00 61.81 189 GLY A O 1
ATOM 1492 N N . TRP A 1 190 ? 3.076 9.805 -41.014 1.00 61.69 190 TRP A N 1
ATOM 1493 C CA . TRP A 1 190 ? 3.473 8.441 -41.363 1.00 61.69 190 TRP A CA 1
ATOM 1494 C C . TRP A 1 190 ? 3.515 8.298 -42.889 1.00 61.69 190 TRP A C 1
ATOM 1496 O O . TRP A 1 190 ? 2.565 8.710 -43.553 1.00 61.69 190 TRP A O 1
ATOM 1506 N N . PRO A 1 191 ? 4.573 7.725 -4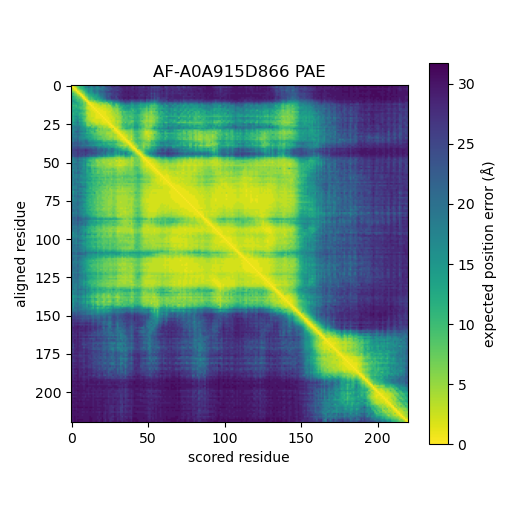3.471 1.00 59.44 191 PRO A N 1
ATOM 1507 C CA . PRO A 1 191 ? 4.699 7.643 -44.916 1.00 59.44 191 PRO A CA 1
ATOM 1508 C C . PRO A 1 191 ? 3.890 6.457 -45.436 1.00 59.44 191 PRO A C 1
ATOM 1510 O O . PRO A 1 191 ? 3.901 5.377 -44.842 1.00 59.44 191 PRO A O 1
ATOM 1513 N N . GLU A 1 192 ? 3.219 6.635 -46.571 1.00 55.50 192 GLU A N 1
ATOM 1514 C CA . GLU A 1 192 ? 2.447 5.559 -47.208 1.00 55.50 192 GLU A CA 1
ATOM 1515 C C . GLU A 1 192 ? 3.342 4.497 -47.878 1.00 55.50 192 GLU A C 1
ATOM 1517 O O . GLU A 1 192 ? 2.905 3.367 -48.086 1.00 55.50 192 GLU A O 1
ATOM 1522 N N . SER A 1 193 ? 4.618 4.808 -48.141 1.00 58.66 193 SER A N 1
ATOM 1523 C CA . SER A 1 193 ? 5.627 3.867 -48.648 1.00 58.66 193 SER A CA 1
ATOM 1524 C C . SER A 1 193 ? 6.878 3.840 -47.767 1.00 58.66 193 SER A C 1
ATOM 1526 O O . SER A 1 193 ? 7.320 4.865 -47.254 1.00 58.66 193 SER A O 1
ATOM 1528 N N . SER A 1 194 ? 7.486 2.665 -47.598 1.00 54.47 194 SER A N 1
ATOM 1529 C CA . SER A 1 194 ? 8.708 2.483 -46.807 1.00 54.47 194 SER A CA 1
ATOM 1530 C C . SER A 1 194 ? 9.874 3.320 -47.351 1.00 54.47 194 SER A C 1
ATOM 1532 O O . SER A 1 194 ? 10.279 3.107 -48.488 1.00 54.47 194 SER A O 1
ATOM 1534 N N . TRP A 1 195 ? 10.428 4.221 -46.532 1.00 56.59 195 TRP A N 1
ATOM 1535 C CA . TRP A 1 195 ? 11.592 5.051 -46.876 1.00 56.59 195 TRP A CA 1
ATOM 1536 C C . TRP A 1 195 ? 12.804 4.235 -47.353 1.00 56.59 195 TRP A C 1
ATOM 1538 O O . TRP A 1 195 ? 13.090 3.166 -46.796 1.00 56.59 195 TRP A O 1
ATOM 1548 N N . GLU A 1 196 ? 13.561 4.781 -48.308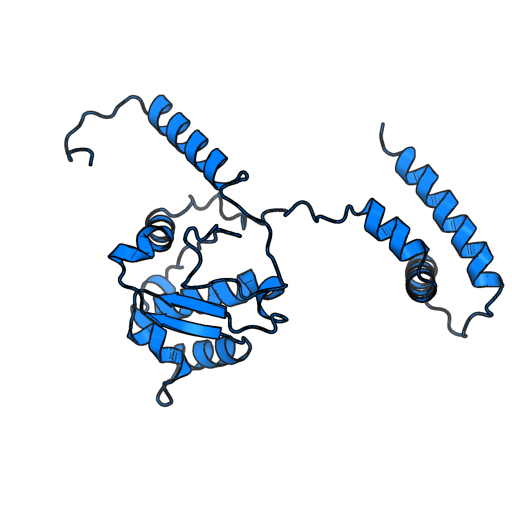 1.00 56.28 196 GLU A N 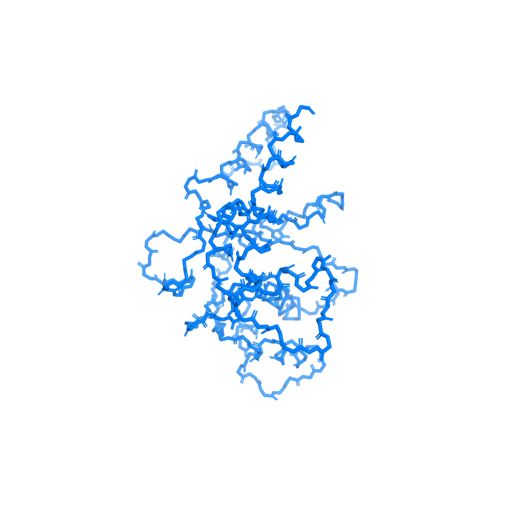1
ATOM 1549 C CA . GLU A 1 196 ? 14.898 4.295 -48.654 1.00 56.28 196 GLU A CA 1
ATOM 1550 C C . GLU A 1 196 ? 15.956 4.829 -47.671 1.00 56.28 196 GLU A C 1
ATOM 1552 O O . GLU A 1 196 ? 15.936 5.981 -47.241 1.00 56.28 196 GLU A O 1
ATOM 1557 N N . ARG A 1 197 ? 16.906 3.956 -47.318 1.00 50.03 197 ARG A N 1
ATOM 1558 C CA . ARG A 1 197 ? 17.819 4.050 -46.160 1.00 50.03 197 ARG A CA 1
ATOM 1559 C C . ARG A 1 197 ? 18.709 5.306 -46.106 1.00 50.03 197 ARG A C 1
ATOM 1561 O O . ARG A 1 197 ? 19.219 5.634 -45.042 1.00 50.03 197 ARG A O 1
ATOM 1568 N N . ASN A 1 198 ? 18.914 5.985 -47.235 1.00 53.47 198 ASN A N 1
ATOM 1569 C CA . ASN A 1 198 ? 19.897 7.066 -47.365 1.00 53.47 198 ASN A CA 1
ATOM 1570 C C . ASN A 1 198 ? 19.302 8.463 -47.104 1.00 53.47 198 ASN A C 1
ATOM 1572 O O . ASN A 1 198 ? 19.999 9.332 -46.589 1.00 53.47 198 ASN A O 1
ATOM 1576 N N . GLU A 1 199 ? 18.015 8.678 -47.393 1.00 56.78 199 GLU A N 1
ATOM 1577 C CA . GLU A 1 199 ? 17.336 9.960 -47.132 1.00 56.78 199 GLU A CA 1
ATOM 1578 C C . GLU A 1 199 ? 17.010 10.137 -45.636 1.00 56.78 199 GLU A C 1
ATOM 1580 O O . GLU A 1 199 ? 17.022 11.251 -45.107 1.00 56.78 199 GLU A O 1
ATOM 1585 N N . GLU A 1 200 ? 16.786 9.025 -44.924 1.00 54.72 200 GLU A N 1
ATOM 1586 C CA . GLU A 1 200 ? 16.482 8.997 -43.486 1.00 54.72 200 GLU A CA 1
ATOM 1587 C C . GLU A 1 200 ? 17.650 9.493 -42.613 1.00 54.72 200 GLU A C 1
ATOM 1589 O O . GLU A 1 200 ? 17.434 10.142 -41.585 1.00 54.72 200 GLU A O 1
ATOM 1594 N N . GLU A 1 201 ? 18.899 9.204 -42.995 1.00 54.75 201 GLU A N 1
ATOM 1595 C CA . GLU A 1 201 ? 20.073 9.578 -42.200 1.00 54.75 201 GLU A CA 1
ATOM 1596 C C . GLU A 1 201 ? 20.398 11.074 -42.280 1.00 54.75 201 GLU A C 1
ATOM 1598 O O . GLU A 1 201 ? 20.713 11.671 -41.244 1.00 54.75 201 GLU A O 1
ATOM 1603 N N . GLU A 1 202 ? 20.284 11.671 -43.469 1.00 58.41 202 GLU A N 1
ATOM 1604 C CA . GLU A 1 202 ? 20.511 13.101 -43.732 1.00 58.41 202 GLU A CA 1
ATOM 1605 C C . GLU A 1 202 ? 19.447 13.961 -43.030 1.00 58.41 202 GLU A C 1
ATOM 1607 O O . GLU A 1 202 ? 19.774 14.800 -42.185 1.00 58.41 202 GLU A O 1
ATOM 1612 N N . LEU A 1 203 ? 18.160 13.663 -43.257 1.00 56.78 203 LEU A N 1
ATOM 1613 C CA . LEU A 1 203 ? 17.034 14.418 -42.687 1.00 56.78 203 LEU A CA 1
ATOM 1614 C C . LEU A 1 203 ? 17.025 14.410 -41.158 1.00 56.78 203 LEU A C 1
ATOM 1616 O O . LEU A 1 203 ? 16.633 15.376 -40.497 1.00 56.78 203 LEU A O 1
ATOM 1620 N N . ALA A 1 204 ? 17.453 13.299 -40.573 1.00 53.38 204 ALA A N 1
ATOM 1621 C CA . ALA A 1 204 ? 17.430 13.145 -39.138 1.00 53.38 204 ALA A CA 1
ATOM 1622 C C . ALA A 1 204 ? 18.712 13.663 -38.457 1.00 53.38 204 ALA A C 1
ATOM 1624 O O . ALA A 1 204 ? 18.705 13.857 -37.244 1.00 53.38 204 ALA A O 1
ATOM 1625 N N . LYS A 1 205 ? 19.791 13.944 -39.206 1.00 57.66 205 LYS A N 1
ATOM 1626 C CA . LYS A 1 205 ? 20.901 14.789 -38.725 1.00 57.66 205 LYS A CA 1
ATOM 1627 C C . LYS A 1 205 ? 20.489 16.265 -38.705 1.00 57.66 205 LYS A C 1
ATOM 1629 O O . LYS A 1 205 ? 20.741 16.934 -37.703 1.00 57.66 205 LYS A O 1
ATOM 1634 N N . GLU A 1 206 ? 19.786 16.742 -39.736 1.00 60.09 206 GLU A N 1
ATOM 1635 C CA . GLU A 1 206 ? 19.285 18.125 -39.796 1.00 60.09 206 GLU A CA 1
ATOM 1636 C C . GLU A 1 206 ? 18.291 18.445 -38.669 1.00 60.09 206 GLU A C 1
ATOM 1638 O O . GLU A 1 206 ? 18.400 19.485 -38.020 1.00 60.09 206 GLU A O 1
ATOM 1643 N N . LEU A 1 207 ? 17.347 17.544 -38.376 1.00 56.22 207 LEU A N 1
ATOM 1644 C CA . LEU A 1 207 ? 16.327 17.779 -37.345 1.00 56.22 207 LEU A CA 1
ATOM 1645 C C . LEU A 1 207 ? 16.878 17.758 -35.916 1.00 56.22 207 LEU A C 1
ATOM 1647 O O . LEU A 1 207 ? 16.439 18.558 -35.088 1.00 56.22 207 LEU A O 1
ATOM 1651 N N . VAL A 1 208 ? 17.839 16.876 -35.626 1.00 56.72 208 VAL A N 1
ATOM 1652 C CA . VAL A 1 208 ? 18.505 16.837 -34.315 1.00 56.72 208 VAL A CA 1
ATOM 1653 C C . VAL A 1 208 ? 19.307 18.123 -34.102 1.00 56.72 208 VAL A C 1
ATOM 1655 O O . VAL A 1 208 ? 19.182 18.742 -33.048 1.00 56.72 208 VAL A O 1
ATOM 1658 N N . GLN A 1 209 ? 20.038 18.588 -35.121 1.00 53.12 209 GLN A N 1
ATOM 1659 C CA . GLN A 1 209 ? 20.820 19.828 -35.048 1.00 53.12 209 GLN A CA 1
ATOM 1660 C C . GLN A 1 209 ? 19.949 21.097 -35.016 1.00 53.12 209 GLN A C 1
ATOM 1662 O O . GLN A 1 209 ? 20.281 22.051 -34.309 1.00 53.12 209 GLN A O 1
ATOM 1667 N N . GLY A 1 210 ? 18.832 21.116 -35.751 1.00 54.88 210 GLY A N 1
ATOM 1668 C CA . GLY A 1 210 ? 17.892 22.237 -35.791 1.00 54.88 210 GLY A CA 1
ATOM 1669 C C . GLY A 1 210 ? 17.128 22.408 -34.479 1.00 54.88 210 GLY A C 1
ATOM 1670 O O . GLY A 1 210 ? 17.122 23.498 -33.905 1.00 54.88 210 GLY A O 1
ATOM 1671 N N . LYS A 1 211 ? 16.566 21.318 -33.938 1.00 52.50 211 LYS A N 1
ATOM 1672 C CA . LYS A 1 211 ? 15.849 21.374 -32.657 1.00 52.50 211 LYS A CA 1
ATOM 1673 C C . LYS A 1 211 ? 16.791 21.599 -31.474 1.00 52.50 211 LYS A C 1
ATOM 1675 O O . LYS A 1 211 ? 16.439 22.366 -30.591 1.00 52.50 211 LYS A O 1
ATOM 1680 N N . GLN A 1 212 ? 18.018 21.067 -31.457 1.00 47.94 212 GLN A N 1
ATOM 1681 C CA . GLN A 1 212 ? 18.965 21.404 -30.378 1.00 47.94 212 GLN A CA 1
ATOM 1682 C C . GLN A 1 212 ? 19.212 22.917 -30.250 1.00 47.94 212 GLN A C 1
ATOM 1684 O O . GLN A 1 212 ? 19.296 23.423 -29.133 1.00 47.94 212 GLN A O 1
ATOM 1689 N N . LYS A 1 213 ? 19.281 23.655 -31.367 1.00 47.38 213 LYS A N 1
ATOM 1690 C CA . LYS A 1 213 ? 19.458 25.118 -31.353 1.00 47.38 213 LYS A CA 1
ATOM 1691 C C . LYS A 1 213 ? 18.216 25.866 -30.868 1.00 47.38 213 LYS A C 1
ATOM 1693 O O . LYS A 1 213 ? 18.341 26.796 -30.078 1.00 47.38 213 LYS A O 1
ATOM 1698 N N . GLU A 1 214 ? 17.031 25.443 -31.294 1.00 45.81 214 GLU A N 1
ATOM 1699 C CA . GLU A 1 214 ? 15.755 26.054 -30.894 1.00 45.81 214 GLU A CA 1
ATOM 1700 C C . GLU A 1 214 ? 15.494 25.891 -29.385 1.00 45.81 214 GLU A C 1
ATOM 1702 O O . GLU A 1 214 ? 15.069 26.820 -28.701 1.00 45.81 214 GLU A O 1
ATOM 1707 N N . TRP A 1 215 ? 15.845 24.727 -28.833 1.00 41.72 215 TRP A N 1
ATOM 1708 C CA . TRP A 1 215 ? 15.633 24.401 -27.421 1.00 41.72 215 TRP A CA 1
ATOM 1709 C C . TRP A 1 215 ? 16.654 25.085 -26.500 1.00 41.72 215 TRP A C 1
ATOM 1711 O O . TRP A 1 215 ? 16.352 25.343 -25.336 1.00 41.72 215 TRP A O 1
ATOM 1721 N N . LEU A 1 216 ? 17.847 25.408 -27.015 1.00 42.22 216 LEU A N 1
ATOM 1722 C CA . LEU A 1 216 ? 18.852 26.216 -26.315 1.00 42.22 216 LEU A CA 1
ATOM 1723 C C . LEU A 1 216 ? 18.532 27.720 -26.356 1.00 42.22 216 LEU A C 1
ATOM 1725 O O . LEU A 1 216 ? 18.909 28.429 -25.430 1.00 42.22 216 LEU A O 1
ATOM 1729 N N . SER A 1 217 ? 17.813 28.191 -27.381 1.00 44.03 217 SER A N 1
ATOM 1730 C CA . SER A 1 217 ? 17.395 29.594 -27.524 1.00 44.03 217 SER A CA 1
ATOM 1731 C C . SER A 1 217 ? 16.114 29.945 -26.757 1.00 44.03 217 SER A C 1
ATOM 1733 O O . SER A 1 217 ? 15.851 31.119 -26.533 1.00 44.03 217 SER A O 1
ATOM 1735 N N . SER A 1 218 ? 15.309 28.959 -26.353 1.00 42.94 218 SER A N 1
ATOM 1736 C CA . SER A 1 218 ? 14.060 29.165 -25.598 1.00 42.94 218 SER A CA 1
ATOM 1737 C C . SER A 1 218 ? 14.283 29.318 -24.080 1.00 42.94 218 SER A C 1
ATOM 1739 O O . SER A 1 218 ? 13.378 29.038 -23.290 1.00 42.94 218 SER A O 1
ATOM 1741 N N . LYS A 1 219 ? 15.500 29.681 -23.655 1.00 45.41 219 LYS A N 1
ATOM 1742 C CA . LYS A 1 219 ? 15.909 29.741 -22.244 1.00 45.41 219 LYS A CA 1
ATOM 1743 C C . LYS A 1 219 ? 16.254 31.146 -21.733 1.00 45.41 219 LYS A C 1
ATOM 1745 O O . LYS A 1 219 ? 16.883 31.235 -20.680 1.00 45.41 219 LYS A O 1
ATOM 1750 N N . ASP A 1 220 ? 15.794 32.178 -22.437 1.00 36.31 220 ASP A N 1
ATOM 1751 C CA . ASP A 1 220 ? 15.712 33.558 -21.940 1.00 36.31 220 ASP A CA 1
ATOM 1752 C C . ASP A 1 220 ? 14.268 33.909 -21.550 1.00 36.31 220 ASP A C 1
ATOM 1754 O O . ASP A 1 220 ? 13.345 33.560 -22.325 1.00 36.31 220 ASP A O 1
#

InterPro domains:
  IPR041373 Reverse transcriptase, RNase H-like domain [PF17917] (43-125)
  IPR043502 DNA/RNA polymerase superfamily [SSF56672] (2-132)

Radius of gyration: 24.6 Å; Cα contacts (8 Å, |Δi|>4): 146; chains: 1; bounding box: 41×53×78 Å

Organism: NCBI:txid166011

pLDDT: mean 70.79, std 17.15, range [29.64, 94.69]

Secondary structure (DSSP, 8-state):
---TT-----HHHHHHHHHHHHHHHHSTTTS----SSS-S--TT-SSPPPS-----PPPTTGGGS-HHHHHHHHHHHHHHHTHHHHTT-SSPEEEEES-HHHHTGGG-S---HHHHHHHHHHTTS-EEEEE--GGG-HHHHHHHHSPPPGGG----------SS-HHHHHHHHHH-HHHHHHHHHHHH---SSPPPHHHHHHHHHHHHHHHHHHHHHTT-

Solvent-accessible surface area (backbone atoms only — not comparable to full-atom values): 13782 Å² total; per-residue (Å²): 133,86,64,99,81,67,78,83,68,63,63,70,62,56,53,51,51,49,50,53,49,51,51,50,65,72,31,76,86,45,36,41,82,87,62,86,93,50,52,86,65,59,97,81,54,96,70,84,63,52,62,78,81,86,76,80,85,71,49,89,68,55,70,71,47,55,70,55,55,46,52,40,47,51,52,49,51,50,53,61,75,43,32,90,69,48,66,82,44,95,43,66,37,70,43,77,35,65,42,64,68,41,28,40,46,83,7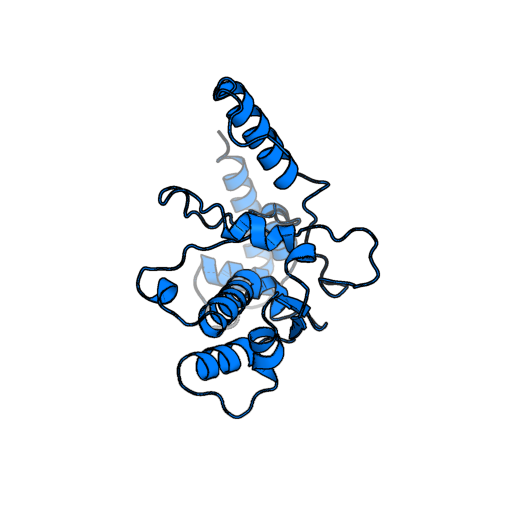9,56,85,89,60,60,74,67,60,36,53,47,39,59,64,52,65,76,43,58,63,43,60,35,64,41,62,56,89,78,38,51,70,62,53,54,51,69,74,55,72,73,60,86,90,59,75,60,77,77,70,72,74,64,74,56,94,60,47,72,64,55,50,52,56,55,40,66,69,36,74,65,53,38,52,51,53,48,26,72,74,74,49,76,70,96,61,86,80,63,82,69,61,58,56,57,57,54,51,51,50,55,58,50,49,54,53,54,65,65,65,70,74,120